Protein AF-A0A7V5F1Q7-F1 (afdb_monomer)

Solvent-accessible surface area (backbone atoms only — not comparable to full-atom values): 11107 Å² total; per-residue (Å²): 103,69,66,59,42,51,53,44,49,53,54,31,51,53,36,46,53,54,33,53,51,42,50,52,52,53,62,63,42,50,62,58,52,52,51,47,54,55,51,49,74,72,51,79,52,69,70,63,34,53,52,49,53,49,55,48,49,56,50,50,54,52,48,54,50,47,55,52,50,36,53,54,33,50,54,49,32,56,52,37,50,56,50,47,54,52,44,50,57,50,52,54,50,51,53,53,50,52,53,52,48,52,53,50,52,55,50,53,53,51,52,51,55,52,50,52,54,52,51,52,53,49,53,51,50,52,52,52,53,53,49,51,52,52,51,51,53,51,50,55,51,50,54,51,49,52,50,52,51,50,52,50,49,51,51,51,52,51,53,51,50,51,53,52,48,56,51,53,55,54,50,50,54,52,50,52,52,51,49,52,51,51,51,52,46,50,56,48,52,51,53,48,52,55,53,48,51,55,50,50,53,56,58,74,61,61,87,68,86,131

Mean predicted aligned error: 15.48 Å

Sequence (210 aa):
VETNLTETLDDRELTVSELEQVRAEIQGMDPAIIELENKISVEQDAAARTKLETELADLNARYNALVQEEQVKLARSQTLERYIEKGKTWVDSLQNQAATQMVLINKLQTDTKQRVVLYDALSKSLKTAQQQDVAHRINEIGVETDKEAQAAMAAIGTATNQKMADMMEAHEEHMVFARDVLEAKAKADERFARRFAAIVEKHDKNLYGE

Structure (mmCIF, N/CA/C/O backbone):
data_AF-A0A7V5F1Q7-F1
#
_entry.id   AF-A0A7V5F1Q7-F1
#
loop_
_atom_site.group_PDB
_atom_site.id
_atom_site.type_symbol
_atom_site.label_atom_id
_atom_site.label_alt_id
_atom_site.label_comp_id
_atom_site.label_asym_id
_atom_site.label_entity_id
_atom_site.label_seq_id
_atom_site.pdbx_PDB_ins_code
_atom_site.Cartn_x
_atom_site.Cartn_y
_atom_site.Cartn_z
_atom_site.occupancy
_atom_site.B_iso_or_equiv
_atom_site.auth_seq_id
_atom_site.auth_comp_id
_atom_site.auth_asym_id
_atom_site.auth_atom_id
_atom_site.pdbx_PDB_model_num
ATOM 1 N N . VAL A 1 1 ? -8.482 -3.911 -1.430 1.00 61.56 1 VAL A N 1
ATOM 2 C CA . VAL A 1 1 ? -7.824 -3.738 -0.112 1.00 61.56 1 VAL A CA 1
ATOM 3 C C . VAL A 1 1 ? -8.120 -2.376 0.482 1.00 61.56 1 VAL A C 1
ATOM 5 O O . VAL A 1 1 ? -8.477 -2.352 1.646 1.00 61.56 1 VAL A O 1
ATOM 8 N N . GLU A 1 2 ? -8.079 -1.283 -0.290 1.00 67.25 2 GLU A N 1
ATOM 9 C CA . GLU A 1 2 ? -8.681 -0.012 0.157 1.00 67.25 2 GLU A CA 1
ATOM 10 C C . GLU A 1 2 ? -10.153 -0.199 0.553 1.00 67.25 2 GLU A C 1
ATOM 12 O O . GLU A 1 2 ? -10.515 0.161 1.661 1.00 67.25 2 GLU A O 1
ATOM 17 N N . THR A 1 3 ? -10.951 -0.899 -0.265 1.00 71.62 3 THR A N 1
ATOM 18 C CA . THR A 1 3 ? -12.344 -1.265 0.067 1.00 71.62 3 THR A CA 1
ATOM 19 C C . THR A 1 3 ? -12.460 -1.993 1.411 1.00 71.62 3 THR A C 1
ATOM 21 O O . THR A 1 3 ? -13.238 -1.583 2.259 1.00 71.62 3 THR A O 1
ATOM 24 N N . ASN A 1 4 ? -11.618 -3.003 1.657 1.00 80.62 4 ASN A N 1
ATOM 25 C CA . ASN A 1 4 ? -11.617 -3.742 2.926 1.00 80.62 4 ASN A CA 1
ATOM 26 C C . ASN A 1 4 ? -11.193 -2.864 4.119 1.00 80.62 4 ASN A C 1
ATOM 28 O O . ASN A 1 4 ? -11.647 -3.090 5.237 1.00 80.62 4 ASN A O 1
ATOM 32 N N . LEU A 1 5 ? -10.294 -1.891 3.914 1.00 89.38 5 LEU A N 1
ATOM 33 C CA . LEU A 1 5 ? -9.874 -0.957 4.963 1.00 89.38 5 LEU A CA 1
ATOM 34 C C . LEU A 1 5 ? -10.997 0.027 5.300 1.00 89.38 5 LEU A C 1
ATOM 36 O O . LEU A 1 5 ? -11.219 0.285 6.478 1.00 89.38 5 LEU A O 1
ATOM 40 N N . THR A 1 6 ? -11.708 0.531 4.290 1.00 91.06 6 THR A N 1
ATOM 41 C CA . THR A 1 6 ? -12.905 1.360 4.472 1.00 91.06 6 THR A CA 1
ATOM 42 C C . THR A 1 6 ? -13.983 0.600 5.241 1.00 91.06 6 THR A C 1
ATOM 44 O O . THR A 1 6 ? -14.422 1.083 6.273 1.00 91.06 6 THR A O 1
ATOM 47 N N . GLU A 1 7 ? -14.306 -0.633 4.844 1.00 93.31 7 GLU A N 1
ATOM 48 C CA . GLU A 1 7 ? -15.263 -1.473 5.583 1.00 93.31 7 GLU A CA 1
ATOM 49 C C . GLU A 1 7 ? -14.831 -1.700 7.043 1.00 93.31 7 GLU A C 1
ATOM 51 O O . GLU A 1 7 ? -15.640 -1.601 7.958 1.00 93.31 7 GLU A O 1
ATOM 56 N N . THR A 1 8 ? -13.538 -1.946 7.294 1.00 92.69 8 THR A N 1
ATOM 57 C CA . THR A 1 8 ? -13.024 -2.128 8.667 1.00 92.69 8 THR A CA 1
ATOM 58 C C . THR A 1 8 ? -13.113 -0.835 9.494 1.00 92.69 8 THR A C 1
ATOM 60 O O . THR A 1 8 ? -13.297 -0.894 10.712 1.00 92.69 8 THR A O 1
ATOM 63 N N . LEU A 1 9 ? -12.949 0.331 8.859 1.00 93.94 9 LEU A N 1
ATOM 64 C CA . LEU A 1 9 ? -13.125 1.636 9.502 1.00 93.94 9 LEU A CA 1
ATOM 65 C C . LEU A 1 9 ? -14.587 1.851 9.899 1.00 93.94 9 LEU A C 1
ATOM 67 O O . LEU A 1 9 ? -14.832 2.182 11.059 1.00 93.94 9 LEU A O 1
ATOM 71 N N . ASP A 1 10 ? -15.519 1.582 8.986 1.00 96.25 10 ASP A N 1
ATOM 72 C CA . ASP A 1 10 ? -16.962 1.701 9.222 1.00 96.25 10 ASP A CA 1
ATOM 73 C C . ASP A 1 10 ? -17.415 0.747 10.345 1.00 96.25 10 ASP A C 1
ATOM 75 O O .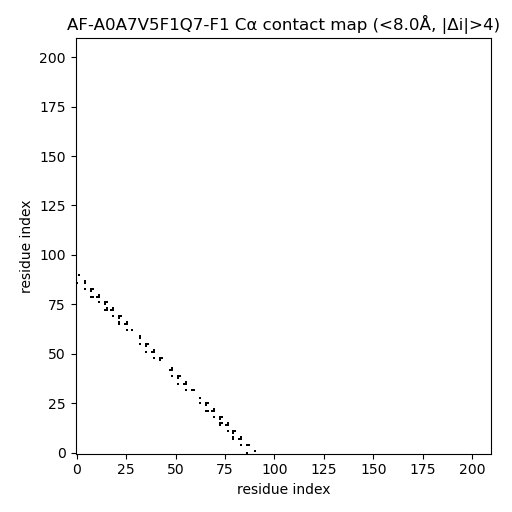 ASP A 1 10 ? -18.095 1.148 11.291 1.00 96.25 10 ASP A O 1
ATOM 79 N N . ASP A 1 11 ? -16.947 -0.507 10.317 1.00 95.38 11 ASP A N 1
ATOM 80 C CA . ASP A 1 11 ? -17.209 -1.501 11.365 1.00 95.38 11 ASP A CA 1
ATOM 81 C C . ASP A 1 11 ? -16.695 -1.046 12.738 1.00 95.38 11 ASP A C 1
ATOM 83 O O . ASP A 1 11 ? -17.322 -1.305 13.776 1.00 95.38 11 ASP A O 1
ATOM 87 N N . ARG A 1 12 ? -15.529 -0.386 12.773 1.00 96.75 12 ARG A N 1
ATOM 88 C CA . ARG A 1 12 ? -14.970 0.146 14.019 1.00 96.75 12 ARG A CA 1
ATOM 89 C C . ARG A 1 12 ? -15.776 1.336 14.508 1.00 96.75 12 ARG A C 1
ATOM 91 O O . ARG A 1 12 ? -16.011 1.415 15.709 1.00 96.75 12 ARG A O 1
ATOM 98 N N . GLU A 1 13 ? -16.177 2.239 13.622 1.00 96.75 13 GLU A N 1
ATOM 99 C CA . GLU A 1 13 ? -17.011 3.391 13.966 1.00 96.75 13 GLU A CA 1
ATOM 100 C C . GLU A 1 13 ? -18.327 2.940 14.608 1.00 96.75 13 GLU A C 1
ATOM 102 O O . GLU A 1 13 ? -18.645 3.373 15.717 1.00 96.75 13 GLU A O 1
ATOM 107 N N . LEU A 1 14 ? -19.012 1.972 13.991 1.00 97.44 14 LEU A N 1
ATOM 108 C CA . LEU A 1 14 ? -20.216 1.359 14.552 1.00 97.44 14 LEU A CA 1
ATOM 109 C C . LEU A 1 14 ? -19.943 0.727 15.927 1.00 97.44 14 LEU A C 1
ATOM 111 O O . LEU A 1 14 ? -20.644 1.012 16.895 1.00 97.44 14 LEU A O 1
ATOM 115 N N . THR A 1 15 ? -18.886 -0.086 16.042 1.00 96.94 15 THR A N 1
ATOM 116 C CA . THR A 1 15 ? -18.532 -0.760 17.306 1.00 96.94 15 THR A CA 1
ATOM 117 C C . THR A 1 15 ? -18.216 0.242 18.424 1.00 96.94 15 THR A C 1
ATOM 119 O O . THR A 1 15 ? -18.559 0.004 19.581 1.00 96.94 15 THR A O 1
ATOM 122 N N . VAL A 1 16 ? -17.548 1.354 18.105 1.00 97.38 16 VAL A N 1
ATOM 123 C CA . VAL A 1 16 ? -17.227 2.416 19.070 1.00 97.38 16 VAL A CA 1
ATOM 124 C C . VAL A 1 16 ? -18.488 3.158 19.498 1.00 97.38 16 VAL A C 1
ATOM 126 O O . VAL A 1 16 ? -18.673 3.356 20.694 1.00 97.38 16 VAL A O 1
ATOM 129 N N . SER A 1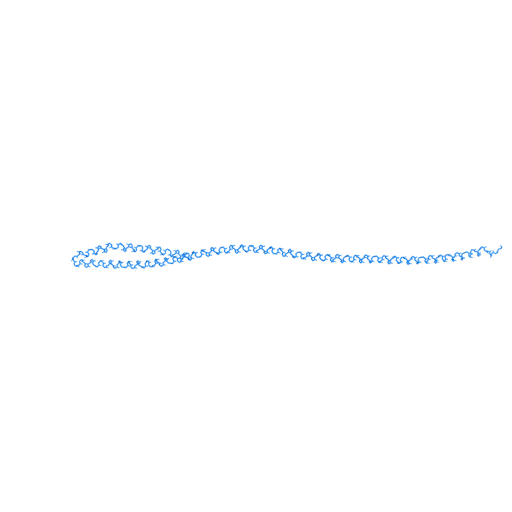 17 ? -19.376 3.498 18.563 1.00 97.75 17 SER A N 1
ATOM 130 C CA . SER A 1 17 ? -20.655 4.138 18.885 1.00 97.75 17 SER A CA 1
ATOM 131 C C . SER A 1 17 ? -21.502 3.266 19.817 1.00 97.75 17 SER A C 1
ATOM 133 O O . SER A 1 17 ? -21.994 3.729 20.845 1.00 97.75 17 SER A O 1
ATOM 135 N N . GLU A 1 18 ? -21.597 1.971 19.520 1.00 96.62 18 GLU A N 1
ATOM 136 C CA . GLU A 1 18 ? -22.294 1.020 20.379 1.00 96.62 18 GLU A CA 1
ATOM 137 C C . GLU A 1 18 ? -21.631 0.860 21.761 1.00 96.62 18 GLU A C 1
ATOM 139 O O . GLU A 1 18 ? -22.321 0.707 22.768 1.00 96.62 18 GLU A O 1
ATOM 144 N N . LEU A 1 19 ? -20.296 0.877 21.830 1.00 97.62 19 LEU A N 1
ATOM 145 C CA . LEU A 1 19 ? -19.549 0.828 23.090 1.00 97.62 19 LEU A CA 1
ATOM 146 C C . LEU A 1 19 ? -19.825 2.067 23.954 1.00 97.62 19 LEU A C 1
ATOM 148 O O . LEU A 1 19 ? -19.989 1.945 25.167 1.00 97.62 19 LEU A O 1
ATOM 152 N N . GLU A 1 20 ? -19.874 3.251 23.345 1.00 97.50 20 GLU A N 1
ATOM 153 C CA . GLU A 1 20 ? -20.210 4.499 24.034 1.00 97.50 20 GLU A CA 1
ATOM 154 C C . GLU A 1 20 ? -21.635 4.471 24.587 1.00 97.50 20 GLU A C 1
ATOM 156 O O . GLU A 1 20 ? -21.851 4.884 25.727 1.00 97.50 20 GLU A O 1
ATOM 161 N N . GLN A 1 21 ? -22.587 3.911 23.836 1.00 97.50 21 GLN A N 1
ATOM 162 C CA . GLN A 1 21 ? -23.952 3.718 24.317 1.00 97.50 21 GLN A CA 1
ATOM 163 C C . GLN A 1 21 ? -24.000 2.787 25.538 1.00 97.50 21 GLN A C 1
ATOM 165 O O . GLN A 1 21 ? -24.584 3.154 26.555 1.00 97.50 21 GLN A O 1
ATOM 170 N N . VAL A 1 22 ? -23.341 1.623 25.481 1.00 97.50 22 VAL A N 1
ATOM 171 C CA . VAL A 1 22 ? -23.295 0.684 26.618 1.00 97.50 22 VAL A CA 1
ATOM 172 C C . VAL A 1 22 ? -22.664 1.341 27.849 1.00 97.50 22 VAL A C 1
ATOM 174 O O . VAL A 1 22 ? -23.182 1.205 28.955 1.00 97.50 22 VAL A O 1
ATOM 177 N N . ARG A 1 23 ? -21.587 2.116 27.677 1.00 97.25 23 ARG A N 1
ATOM 178 C CA . ARG A 1 23 ? -20.962 2.869 28.777 1.00 97.25 23 ARG A CA 1
ATOM 179 C C . ARG A 1 23 ? -21.900 3.896 29.395 1.00 97.25 23 ARG A C 1
ATOM 181 O O . ARG A 1 23 ? -21.917 4.033 30.616 1.00 97.25 23 ARG A O 1
ATOM 188 N N . ALA A 1 24 ? -22.665 4.604 28.569 1.00 97.62 24 ALA A N 1
ATOM 189 C CA . ALA A 1 24 ? -23.655 5.559 29.048 1.00 97.62 24 ALA A CA 1
ATOM 190 C C . ALA A 1 24 ? -24.782 4.860 29.826 1.00 97.62 24 ALA A C 1
ATOM 192 O O . ALA A 1 24 ? -25.210 5.369 30.858 1.00 97.62 24 ALA A O 1
ATOM 193 N N . GLU A 1 25 ? -25.227 3.682 29.379 1.00 96.25 25 GLU A N 1
ATOM 194 C CA . GLU A 1 25 ? -26.223 2.878 30.096 1.00 96.25 25 GLU A CA 1
ATOM 195 C C . GLU A 1 25 ? -25.695 2.383 31.451 1.00 96.25 25 GLU A C 1
ATOM 197 O O . GLU A 1 25 ? -26.384 2.550 32.455 1.00 96.25 25 GLU A O 1
ATOM 202 N N . ILE A 1 26 ? -24.461 1.865 31.509 1.00 96.06 26 ILE A N 1
ATOM 203 C CA . ILE A 1 26 ? -23.794 1.455 32.760 1.00 96.06 26 ILE A CA 1
ATOM 204 C C . ILE A 1 26 ? -23.730 2.633 33.741 1.00 96.06 26 ILE A C 1
ATOM 206 O O . ILE A 1 26 ? -24.225 2.529 34.861 1.00 96.06 26 ILE A O 1
ATOM 210 N N . GLN A 1 27 ? -23.204 3.780 33.298 1.00 96.06 27 GLN A N 1
ATOM 211 C CA . GLN A 1 27 ? -23.113 4.987 34.130 1.00 96.06 27 GLN A CA 1
ATOM 212 C C . GLN A 1 27 ? -24.490 5.508 34.564 1.00 96.06 27 GLN A C 1
ATOM 214 O O . GLN A 1 27 ? -24.636 6.060 35.653 1.00 96.06 27 GLN A O 1
ATOM 219 N N . GLY A 1 28 ? -25.513 5.343 33.723 1.00 95.50 28 GLY A N 1
ATOM 220 C CA . GLY A 1 28 ? -26.889 5.722 34.036 1.00 95.50 28 GLY A CA 1
ATOM 221 C C . GLY A 1 28 ? -27.558 4.821 35.078 1.00 95.50 28 GLY A C 1
ATOM 222 O O . GLY A 1 28 ? -28.519 5.252 35.716 1.00 95.50 28 GLY A O 1
ATOM 223 N N . MET A 1 29 ? -27.063 3.596 35.275 1.00 94.81 29 MET A N 1
ATOM 224 C CA . MET A 1 29 ? -27.575 2.664 36.283 1.00 94.81 29 MET A CA 1
ATOM 225 C C . MET A 1 29 ? -26.996 2.913 37.678 1.00 94.81 29 MET A C 1
ATOM 227 O O . MET A 1 29 ? -27.703 2.665 38.657 1.00 94.81 29 MET A O 1
ATOM 231 N N . ASP A 1 30 ? -25.773 3.446 37.785 1.00 93.56 30 ASP A N 1
ATOM 232 C CA . ASP A 1 30 ? -25.099 3.685 39.072 1.00 93.56 30 ASP A CA 1
ATOM 233 C C . ASP A 1 30 ? -25.972 4.465 40.080 1.00 93.56 30 ASP A C 1
ATOM 235 O O . ASP A 1 30 ? -26.106 4.011 41.220 1.00 93.56 30 ASP A O 1
ATOM 239 N N . PRO A 1 31 ? -26.651 5.578 39.715 1.00 96.62 31 PRO A N 1
ATOM 240 C CA . PRO A 1 31 ? -27.505 6.302 40.657 1.00 96.62 31 PRO A CA 1
ATOM 241 C C . PRO A 1 31 ? -28.687 5.471 41.169 1.00 96.62 31 PRO A C 1
ATOM 243 O O . PRO A 1 31 ? -29.038 5.575 42.341 1.00 96.62 31 PRO A O 1
ATOM 246 N N . ALA A 1 32 ? -29.290 4.640 40.312 1.00 94.44 32 ALA A N 1
ATOM 247 C CA . ALA A 1 32 ? -30.432 3.804 40.679 1.00 94.44 32 ALA A CA 1
ATOM 248 C C . ALA A 1 32 ? -30.020 2.650 41.607 1.00 94.44 32 ALA A C 1
ATOM 250 O O . ALA A 1 32 ? -30.745 2.338 42.553 1.00 94.44 32 ALA A O 1
ATOM 251 N N . ILE A 1 33 ? -28.842 2.057 41.372 1.00 94.75 33 ILE A N 1
ATOM 252 C CA . ILE A 1 33 ? -28.243 1.048 42.259 1.00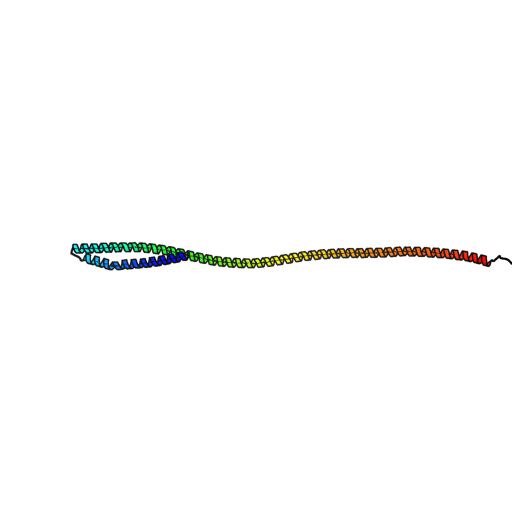 94.75 33 ILE A CA 1
ATOM 253 C C . ILE A 1 33 ? -27.981 1.670 43.635 1.00 94.75 33 ILE A C 1
ATOM 255 O O . ILE A 1 33 ? -28.476 1.161 44.639 1.00 94.75 33 ILE A O 1
ATOM 259 N N . ILE A 1 34 ? -27.301 2.821 43.675 1.00 95.44 34 ILE A N 1
ATOM 260 C CA . ILE A 1 34 ? -26.990 3.538 44.920 1.00 95.44 34 ILE A CA 1
ATOM 261 C C . ILE A 1 34 ? -28.273 3.938 45.668 1.00 95.44 34 ILE A C 1
ATOM 263 O O . ILE A 1 34 ? -28.338 3.856 46.896 1.00 95.44 34 ILE A O 1
ATOM 267 N N . GLU A 1 35 ? -29.316 4.383 44.963 1.00 95.88 35 GLU A N 1
ATOM 268 C CA . GLU A 1 35 ? -30.601 4.727 45.580 1.00 95.88 35 GLU A CA 1
ATOM 269 C C . GLU A 1 35 ? -31.265 3.504 46.236 1.00 95.88 35 GLU A C 1
ATOM 271 O O . GLU A 1 35 ? -31.742 3.602 47.371 1.00 95.88 35 GLU A O 1
ATOM 276 N N . LEU A 1 36 ? -31.275 2.353 45.557 1.00 95.69 36 LEU A N 1
ATOM 277 C CA . LEU A 1 36 ? -31.804 1.097 46.097 1.00 95.69 36 LEU A CA 1
ATOM 278 C C . LEU A 1 36 ? -31.000 0.610 47.307 1.00 95.69 36 LEU A C 1
ATOM 280 O O . LEU A 1 36 ? -31.597 0.268 48.327 1.00 95.69 36 LEU A O 1
ATOM 284 N N . GLU A 1 37 ? -29.668 0.641 47.242 1.00 95.25 37 GLU A N 1
ATOM 285 C CA . GLU A 1 37 ? -28.789 0.278 48.362 1.00 95.25 37 GLU A CA 1
ATOM 286 C C . GLU A 1 37 ? -29.045 1.155 49.596 1.00 95.25 37 GLU A C 1
ATOM 288 O O . GLU A 1 37 ? -29.180 0.647 50.713 1.00 95.25 37 GLU A O 1
ATOM 293 N N . ASN A 1 38 ? -29.194 2.469 49.397 1.00 96.69 38 ASN A N 1
ATOM 294 C CA . ASN A 1 38 ? -29.521 3.399 50.476 1.00 96.69 38 ASN A CA 1
ATOM 295 C C . ASN A 1 38 ? -30.901 3.113 51.086 1.00 96.69 38 ASN A C 1
ATOM 297 O O . ASN A 1 38 ? -31.027 3.111 52.311 1.00 96.69 38 ASN A O 1
ATOM 301 N N . LYS A 1 39 ? -31.926 2.834 50.263 1.00 95.81 39 LYS A N 1
ATOM 302 C CA . LYS A 1 39 ? -33.270 2.454 50.743 1.00 95.81 39 LYS A CA 1
ATOM 303 C C . LYS A 1 39 ? -33.230 1.162 51.559 1.00 95.81 39 LYS A C 1
ATOM 305 O O . LYS A 1 39 ? -33.788 1.126 52.651 1.00 95.81 39 LYS A O 1
ATOM 310 N N . ILE A 1 40 ? -32.523 0.136 51.079 1.00 95.19 40 ILE A N 1
ATOM 311 C CA . ILE A 1 40 ? -32.339 -1.138 51.796 1.00 95.19 40 ILE A CA 1
ATOM 312 C C . ILE A 1 40 ? -31.646 -0.910 53.143 1.00 95.19 40 ILE A C 1
ATOM 314 O O . ILE A 1 40 ? -32.031 -1.517 54.142 1.00 95.19 40 ILE A O 1
ATOM 318 N N . SER A 1 41 ? -30.647 -0.022 53.195 1.00 96.19 41 SER A N 1
ATOM 319 C CA . SER A 1 41 ? -29.892 0.255 54.421 1.00 96.19 41 SER A CA 1
ATOM 320 C C . SER A 1 41 ? -30.735 0.879 55.538 1.00 96.19 41 SER A C 1
ATOM 322 O O . SER A 1 41 ? -30.367 0.735 56.706 1.00 96.19 41 SER A O 1
ATOM 324 N N . VAL A 1 42 ? -31.814 1.596 55.209 1.00 96.44 42 VAL A N 1
ATOM 325 C CA . VAL A 1 42 ? -32.676 2.280 56.191 1.00 96.44 42 VAL A CA 1
ATOM 326 C C . VAL A 1 42 ? -34.018 1.576 56.425 1.00 96.44 42 VAL A C 1
ATOM 328 O O . VAL A 1 42 ? -34.756 1.977 57.324 1.00 96.44 42 VAL A O 1
ATOM 331 N N . GLU A 1 43 ? -34.332 0.530 55.656 1.00 96.25 43 GLU A N 1
ATOM 332 C CA . GLU A 1 43 ? -35.588 -0.220 55.756 1.00 96.25 43 GLU A CA 1
ATOM 333 C C . GLU A 1 43 ? -35.592 -1.173 56.965 1.00 96.25 43 GLU A C 1
ATOM 335 O O . GLU A 1 43 ? -34.658 -1.954 57.175 1.00 96.25 43 GLU A O 1
ATOM 340 N N . GLN A 1 44 ? -36.663 -1.118 57.763 1.00 93.75 44 GLN A N 1
ATOM 341 C CA . GLN A 1 44 ? -36.821 -1.914 58.986 1.00 93.75 44 GLN A CA 1
ATOM 342 C C . GLN A 1 44 ? -37.857 -3.032 58.843 1.00 93.75 44 GLN A C 1
ATOM 344 O O . GLN A 1 44 ? -37.794 -4.011 59.591 1.00 93.75 44 GLN A O 1
ATOM 349 N N . ASP A 1 45 ? -38.793 -2.921 57.896 1.00 96.94 45 ASP A N 1
ATOM 350 C CA . ASP A 1 45 ? -39.746 -3.992 57.622 1.00 96.94 45 ASP A CA 1
ATOM 351 C C . ASP A 1 45 ? -39.084 -5.112 56.806 1.00 96.94 45 ASP A C 1
ATOM 353 O O . ASP A 1 45 ? -38.556 -4.899 55.713 1.00 96.94 45 ASP A O 1
ATOM 357 N N . ALA A 1 46 ? -39.130 -6.338 57.334 1.00 94.56 46 ALA A N 1
ATOM 358 C CA . ALA A 1 46 ? -38.465 -7.482 56.716 1.00 94.56 46 ALA A CA 1
ATOM 359 C C . ALA A 1 46 ? -39.032 -7.814 55.325 1.00 94.56 46 ALA A C 1
ATOM 361 O O . ALA A 1 46 ? -38.273 -8.165 54.424 1.00 94.56 46 ALA A O 1
ATOM 362 N N . ALA A 1 47 ? -40.348 -7.687 55.126 1.00 95.44 47 ALA A N 1
ATOM 363 C CA . ALA A 1 47 ? -40.979 -8.017 53.853 1.00 95.44 47 ALA A CA 1
ATOM 364 C C . ALA A 1 47 ? -40.708 -6.943 52.786 1.00 95.44 47 ALA A C 1
ATOM 366 O O . ALA A 1 47 ? -40.476 -7.280 51.623 1.00 95.44 47 ALA A O 1
ATOM 367 N N . ALA A 1 48 ? -40.715 -5.663 53.165 1.00 95.44 48 ALA A N 1
ATOM 368 C CA . ALA A 1 48 ? -40.345 -4.547 52.298 1.00 95.44 48 ALA A CA 1
ATOM 369 C C . ALA 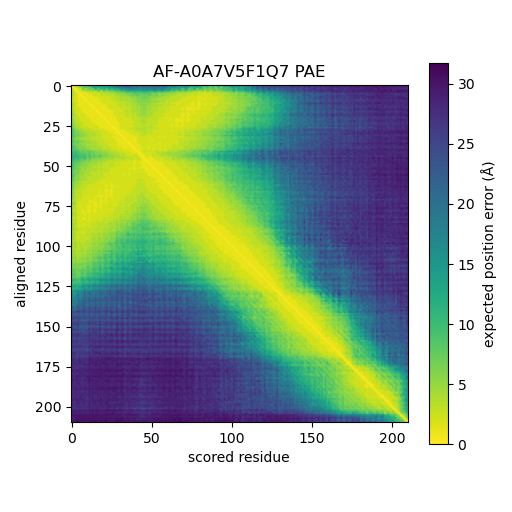A 1 48 ? -38.869 -4.627 51.895 1.00 95.44 48 ALA A C 1
ATOM 371 O O . ALA A 1 48 ? -38.549 -4.510 50.711 1.00 95.44 48 ALA A O 1
ATOM 372 N N . ARG A 1 49 ? -37.983 -4.942 52.847 1.00 95.88 49 ARG A N 1
ATOM 373 C CA . ARG A 1 49 ? -36.558 -5.134 52.579 1.00 95.88 49 ARG A CA 1
ATOM 374 C C . ARG A 1 49 ? -36.300 -6.250 51.569 1.00 95.88 49 ARG A C 1
ATOM 376 O O . ARG A 1 49 ? -35.557 -6.032 50.620 1.00 95.88 49 ARG A O 1
ATOM 383 N N . THR A 1 50 ? -36.942 -7.413 51.710 1.00 96.31 50 THR A N 1
ATOM 384 C CA . THR A 1 50 ? -36.779 -8.518 50.746 1.00 96.31 50 THR A CA 1
ATOM 385 C C . THR A 1 50 ? -37.203 -8.124 49.325 1.00 96.31 50 THR A C 1
ATOM 387 O O . THR A 1 50 ? -36.573 -8.555 48.359 1.00 96.31 50 THR A O 1
ATOM 390 N N . LYS A 1 51 ? -38.236 -7.282 49.167 1.00 96.06 51 LYS A N 1
ATOM 391 C CA . LYS A 1 51 ? -38.635 -6.771 47.843 1.00 96.06 51 LYS A CA 1
ATOM 392 C C . LYS A 1 51 ? -37.560 -5.872 47.238 1.00 96.06 51 LYS A C 1
ATOM 394 O O . LYS A 1 51 ? -37.178 -6.093 46.095 1.00 96.06 51 LYS A O 1
ATOM 399 N N . LEU A 1 52 ? -37.030 -4.927 48.015 1.00 97.00 52 LEU A N 1
ATOM 400 C CA . LEU A 1 52 ? -35.953 -4.044 47.562 1.00 97.00 52 LEU A CA 1
ATOM 401 C C . LEU A 1 52 ? -34.671 -4.823 47.229 1.00 97.00 52 LEU A C 1
ATOM 403 O O . LEU A 1 52 ? -34.026 -4.538 46.228 1.00 97.00 52 LEU A O 1
ATOM 407 N N . GLU A 1 53 ? -34.320 -5.841 48.022 1.00 95.31 53 GLU A N 1
ATOM 408 C CA . GLU A 1 53 ? -33.183 -6.728 47.732 1.00 95.31 53 GLU A CA 1
ATOM 409 C C . GLU A 1 53 ? -33.394 -7.532 46.436 1.00 95.31 53 GLU A C 1
ATOM 411 O O . GLU A 1 53 ? -32.436 -7.767 45.701 1.00 95.31 53 GLU A O 1
ATOM 416 N N . THR A 1 54 ? -34.640 -7.902 46.114 1.00 96.88 54 THR A N 1
ATOM 417 C CA . THR A 1 54 ? -34.983 -8.547 44.832 1.00 96.88 54 THR A CA 1
ATOM 418 C C . THR A 1 54 ? -34.808 -7.572 43.665 1.00 96.88 54 THR A C 1
ATOM 420 O O . THR A 1 54 ? -34.158 -7.911 42.681 1.00 96.88 54 THR A O 1
ATOM 423 N N . GLU A 1 55 ? -35.311 -6.339 43.794 1.00 95.81 55 GLU A N 1
ATOM 424 C CA . GLU A 1 55 ? -35.137 -5.287 42.780 1.00 95.81 55 GLU A CA 1
ATOM 425 C C . GLU A 1 55 ? -33.654 -4.950 42.551 1.00 95.81 55 GLU A C 1
ATOM 427 O O . GLU A 1 55 ? -33.214 -4.816 41.408 1.00 95.81 55 GLU A O 1
ATOM 432 N N . LEU A 1 56 ? -32.860 -4.874 43.625 1.00 96.38 56 LEU A N 1
ATOM 433 C CA . LEU A 1 56 ? -31.415 -4.667 43.543 1.00 96.38 56 LEU A CA 1
ATOM 434 C C . LEU A 1 56 ? -30.713 -5.845 42.853 1.00 96.38 56 LEU A C 1
ATOM 436 O O . LEU A 1 56 ? -29.803 -5.630 42.054 1.00 96.38 56 LEU A O 1
ATOM 440 N N . ALA A 1 57 ? -31.122 -7.086 43.131 1.00 96.75 57 ALA A N 1
ATOM 441 C CA . ALA A 1 57 ? -30.565 -8.265 42.472 1.00 96.75 57 ALA A CA 1
ATOM 442 C C . ALA A 1 57 ? -30.843 -8.262 40.959 1.00 96.75 57 ALA A C 1
ATOM 444 O O . ALA A 1 57 ? -29.923 -8.512 40.176 1.00 96.75 57 ALA A O 1
ATOM 445 N N . ASP A 1 58 ? -32.064 -7.917 40.542 1.00 96.12 58 ASP A N 1
ATOM 446 C CA . ASP A 1 58 ? -32.433 -7.797 39.127 1.00 96.12 58 ASP A CA 1
ATOM 447 C C . ASP A 1 58 ? -31.641 -6.678 38.430 1.00 96.12 58 ASP A C 1
ATOM 449 O O . ASP A 1 58 ? -31.126 -6.857 37.319 1.00 96.12 58 ASP A O 1
ATOM 453 N N . LEU A 1 59 ? -31.484 -5.531 39.099 1.00 96.00 59 LEU A N 1
ATOM 454 C CA . LEU A 1 59 ? -30.717 -4.406 38.572 1.00 96.00 59 LEU A CA 1
ATOM 455 C C . LEU A 1 59 ? -29.226 -4.749 38.439 1.00 96.00 59 LEU A C 1
ATOM 457 O O . LEU A 1 59 ? -28.626 -4.478 37.399 1.00 96.00 59 LEU A O 1
ATOM 461 N N . ASN A 1 60 ? -28.651 -5.424 39.437 1.00 95.88 60 ASN A N 1
ATOM 462 C CA . ASN A 1 60 ? -27.273 -5.914 39.401 1.00 95.88 60 ASN A CA 1
ATOM 463 C C . ASN A 1 60 ? -27.060 -6.976 38.316 1.00 95.88 60 ASN A C 1
ATOM 465 O O . ASN A 1 60 ? -26.015 -6.989 37.665 1.00 95.88 60 ASN A O 1
ATOM 469 N N . ALA A 1 61 ? -28.037 -7.856 38.077 1.00 96.94 61 ALA A N 1
ATOM 470 C CA . ALA A 1 61 ? -27.966 -8.825 36.986 1.00 96.94 61 ALA A CA 1
ATOM 471 C C . ALA A 1 61 ? -27.877 -8.121 35.623 1.00 96.94 61 ALA A C 1
ATOM 473 O O . ALA A 1 61 ? -27.035 -8.476 34.794 1.00 96.94 61 ALA A O 1
ATOM 474 N N . ARG A 1 62 ? -28.689 -7.077 35.414 1.00 95.75 62 ARG A N 1
ATOM 475 C CA . ARG A 1 62 ? -28.647 -6.263 34.194 1.00 95.75 62 ARG A CA 1
ATOM 476 C C . ARG A 1 62 ? -27.351 -5.456 34.073 1.00 95.75 62 ARG A C 1
ATOM 478 O O . ARG A 1 62 ? -26.771 -5.424 32.992 1.00 95.75 62 ARG A O 1
ATOM 485 N N . TYR A 1 63 ? -26.874 -4.864 35.166 1.00 97.25 63 TYR A N 1
ATOM 486 C CA . TYR A 1 63 ? -25.606 -4.132 35.202 1.00 97.25 63 TYR A CA 1
ATOM 487 C C . TYR A 1 63 ? -24.434 -5.037 34.800 1.00 97.25 63 TYR A C 1
ATOM 489 O O . TYR A 1 63 ? -23.669 -4.709 33.896 1.00 97.25 63 TYR A O 1
ATOM 497 N N . ASN A 1 64 ? -24.343 -6.231 35.393 1.00 96.81 64 ASN A N 1
ATOM 498 C CA . ASN A 1 64 ? -23.297 -7.201 35.071 1.00 96.81 64 ASN A CA 1
ATOM 499 C C . ASN A 1 64 ? -23.344 -7.654 33.602 1.00 96.81 64 ASN A C 1
ATOM 501 O O . ASN A 1 64 ? -22.293 -7.840 32.987 1.00 96.81 64 ASN A O 1
ATOM 505 N N . ALA A 1 65 ? -24.542 -7.802 33.025 1.00 97.12 65 ALA A N 1
ATOM 506 C CA . ALA A 1 65 ? -24.700 -8.126 31.609 1.00 97.12 65 ALA A CA 1
ATOM 507 C C . ALA A 1 65 ? -24.173 -7.004 30.696 1.00 97.12 65 ALA A C 1
ATOM 509 O O . ALA A 1 65 ? -23.439 -7.289 29.749 1.00 97.12 65 ALA A O 1
ATOM 510 N N . LEU A 1 66 ? -24.477 -5.740 31.008 1.00 97.25 66 LEU A N 1
ATOM 511 C CA . LEU A 1 66 ? -23.959 -4.589 30.260 1.00 97.25 66 LEU A CA 1
ATOM 512 C C . LEU A 1 66 ? -22.440 -4.457 30.390 1.00 97.25 66 LEU A C 1
ATOM 514 O O . LEU A 1 66 ? -21.764 -4.223 29.394 1.00 97.25 66 LEU A O 1
ATOM 518 N N . VAL A 1 67 ? -21.881 -4.668 31.584 1.00 97.38 67 VAL A N 1
ATOM 519 C CA . VAL A 1 67 ? -20.422 -4.678 31.786 1.00 97.38 67 VAL A CA 1
ATOM 520 C C . VAL A 1 67 ? -19.765 -5.770 30.939 1.00 97.38 67 VAL A C 1
ATOM 522 O O . VAL A 1 67 ? -18.729 -5.537 30.318 1.00 97.38 67 VAL A O 1
ATOM 525 N N . GLN A 1 68 ? -20.366 -6.959 30.853 1.00 97.69 68 GLN A N 1
ATOM 526 C CA . GLN A 1 68 ? -19.862 -8.016 29.977 1.00 97.69 68 GLN A CA 1
ATOM 527 C C . GLN A 1 68 ? -19.932 -7.611 28.497 1.00 97.69 68 GLN A C 1
ATOM 529 O O . GLN A 1 68 ? -18.976 -7.842 27.752 1.00 97.69 68 GLN A O 1
ATOM 534 N N . GLU A 1 69 ? -21.031 -6.991 28.069 1.00 97.19 69 GLU A N 1
ATOM 535 C CA . GLU A 1 69 ? -21.185 -6.478 26.707 1.00 97.19 69 GLU A CA 1
ATOM 536 C C . GLU A 1 69 ? -20.148 -5.390 26.383 1.00 97.19 69 GLU A C 1
ATOM 538 O O . GLU A 1 69 ? -19.526 -5.435 25.318 1.00 97.19 69 GLU A O 1
ATOM 543 N N . GLU A 1 70 ? -19.880 -4.473 27.318 1.00 97.88 70 GLU A N 1
ATOM 544 C CA . GLU A 1 70 ? -18.835 -3.453 27.194 1.00 97.88 70 GLU A CA 1
ATOM 545 C C . GLU A 1 70 ? -17.474 -4.099 26.906 1.00 97.88 70 GLU A C 1
ATOM 547 O O . GLU A 1 70 ? -16.780 -3.699 25.968 1.00 97.88 70 GLU A O 1
ATOM 552 N N . GLN A 1 71 ? -17.101 -5.136 27.665 1.00 97.06 71 GLN A N 1
ATOM 553 C CA . GLN A 1 71 ? -15.828 -5.838 27.471 1.00 97.06 71 GLN A CA 1
ATOM 554 C C . GLN A 1 71 ? -15.736 -6.493 26.088 1.00 97.06 71 GLN A C 1
ATOM 556 O O . GLN A 1 71 ? -14.687 -6.432 25.439 1.00 97.06 71 GLN A O 1
ATOM 561 N N . VAL A 1 72 ? -16.833 -7.079 25.596 1.00 97.31 72 VAL A N 1
ATOM 562 C CA . VAL A 1 72 ? -16.887 -7.671 24.251 1.00 97.31 72 VAL A CA 1
ATOM 563 C C . VAL A 1 72 ? -16.706 -6.597 23.173 1.00 97.31 72 VAL A C 1
ATOM 565 O O . VAL A 1 72 ? -15.884 -6.773 22.266 1.00 97.31 72 VAL A O 1
ATOM 568 N N . LYS A 1 73 ? -17.418 -5.468 23.273 1.00 96.50 73 LYS A N 1
ATOM 569 C CA . LYS A 1 73 ? -17.314 -4.370 22.296 1.00 96.50 73 LYS A CA 1
ATOM 570 C C . LYS A 1 73 ? -15.944 -3.696 22.334 1.00 96.50 73 LYS A C 1
ATOM 572 O O . LYS A 1 73 ? -15.375 -3.413 21.279 1.00 96.50 73 LYS A O 1
ATOM 577 N N . LEU A 1 74 ? -15.362 -3.520 23.520 1.00 97.12 74 LEU A N 1
ATOM 578 C CA . LEU A 1 74 ? -14.008 -2.994 23.687 1.00 97.12 74 LEU A CA 1
ATOM 579 C C . LEU A 1 74 ? -12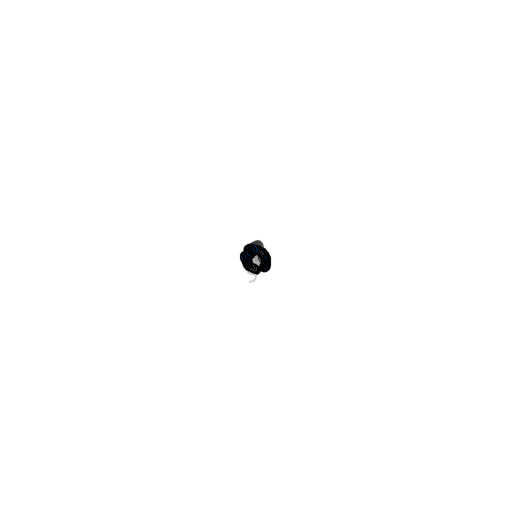.967 -3.898 23.012 1.00 97.12 74 LEU A C 1
ATOM 581 O O . LEU A 1 74 ? -12.151 -3.413 22.226 1.00 97.12 74 LEU A O 1
ATOM 585 N N . ALA A 1 75 ? -13.022 -5.210 23.256 1.00 96.06 75 ALA A N 1
ATOM 586 C CA . ALA A 1 75 ? -12.109 -6.171 22.637 1.00 96.06 75 ALA A CA 1
ATOM 587 C C . ALA A 1 75 ? -12.250 -6.201 21.103 1.00 96.06 75 ALA A C 1
ATOM 589 O O . ALA A 1 75 ? -11.248 -6.258 20.376 1.00 96.06 75 ALA A O 1
ATOM 590 N N . ARG A 1 76 ? -13.488 -6.113 20.593 1.00 94.88 76 ARG A N 1
ATOM 591 C CA . ARG A 1 76 ? -13.763 -6.007 19.152 1.00 94.88 76 ARG A CA 1
ATOM 592 C C . ARG A 1 76 ? -13.172 -4.724 18.565 1.00 94.88 76 ARG A C 1
ATOM 594 O O . ARG A 1 76 ? -12.455 -4.802 17.569 1.00 94.88 76 ARG A O 1
ATOM 601 N N . SER A 1 77 ? -13.396 -3.575 19.202 1.00 96.75 77 SER A N 1
ATOM 602 C CA . SER A 1 77 ? -12.863 -2.277 18.764 1.00 96.75 77 SER A CA 1
ATOM 603 C C . SER A 1 77 ? -11.330 -2.273 18.691 1.00 96.75 77 SER A C 1
ATOM 605 O O . SER A 1 77 ? -10.758 -1.906 17.664 1.00 96.75 77 SER A O 1
ATOM 607 N N . GLN A 1 78 ? -10.653 -2.792 19.721 1.00 93.81 78 GLN A N 1
ATOM 608 C CA . GLN A 1 78 ? -9.190 -2.926 19.739 1.00 93.81 78 GLN A CA 1
ATOM 609 C C . GLN A 1 78 ? -8.670 -3.842 18.625 1.00 93.81 78 GLN A C 1
ATOM 611 O O . GLN A 1 78 ? -7.624 -3.588 18.023 1.00 93.81 78 GLN A O 1
ATOM 616 N N . THR A 1 79 ? -9.394 -4.922 18.332 1.00 93.56 79 THR A N 1
ATOM 617 C CA . THR A 1 79 ? -9.039 -5.831 17.238 1.00 93.56 79 THR A CA 1
ATOM 618 C C . THR A 1 79 ? -9.149 -5.128 15.886 1.00 93.56 79 THR A C 1
ATOM 620 O O . THR A 1 79 ? -8.208 -5.197 15.093 1.00 93.56 79 THR A O 1
ATOM 623 N N . LEU A 1 80 ? -10.247 -4.407 15.644 1.00 94.00 80 LEU A N 1
ATOM 624 C CA . LEU A 1 80 ? -10.455 -3.634 14.417 1.00 94.00 80 LEU A CA 1
ATOM 625 C C . LEU A 1 80 ? -9.395 -2.538 14.251 1.00 94.00 80 LEU A C 1
ATOM 627 O O . LEU A 1 80 ? -8.838 -2.382 13.168 1.00 94.00 80 LEU A O 1
ATOM 631 N N . GLU A 1 81 ? -9.030 -1.848 15.330 1.00 93.75 81 GLU A N 1
ATOM 632 C CA . GLU A 1 81 ? -7.968 -0.837 15.324 1.00 93.75 81 GLU A CA 1
ATOM 633 C C . GLU A 1 81 ? -6.620 -1.405 14.863 1.00 93.75 81 GLU A C 1
ATOM 635 O O . GLU A 1 81 ? -5.953 -0.827 14.004 1.00 93.75 81 GLU A O 1
ATOM 640 N N . ARG A 1 82 ? -6.248 -2.597 15.345 1.00 92.38 82 ARG A N 1
ATOM 641 C CA . ARG A 1 82 ? -5.030 -3.284 14.886 1.00 92.38 82 ARG A CA 1
ATOM 642 C C . ARG A 1 82 ? -5.085 -3.647 13.403 1.00 92.38 82 ARG A C 1
ATOM 644 O O . ARG A 1 82 ? -4.044 -3.636 12.745 1.00 92.38 82 ARG A O 1
ATOM 651 N N . TYR A 1 83 ? -6.253 -4.014 12.875 1.00 88.00 83 TYR A N 1
ATOM 652 C CA . TYR A 1 83 ? -6.415 -4.293 11.445 1.00 88.00 83 TYR A CA 1
ATOM 653 C C . TYR A 1 83 ? -6.334 -3.021 10.600 1.00 88.00 83 TYR A C 1
ATOM 655 O O . TYR A 1 83 ? -5.671 -3.044 9.564 1.00 88.00 83 TYR A O 1
ATOM 663 N N . ILE A 1 84 ? -6.911 -1.914 11.069 1.00 91.38 84 ILE A N 1
ATOM 664 C CA . ILE A 1 84 ? -6.798 -0.599 10.427 1.00 91.38 84 ILE A CA 1
ATOM 665 C C . ILE A 1 84 ? -5.334 -0.166 10.344 1.00 91.38 84 ILE A C 1
ATOM 667 O O . ILE A 1 84 ? -4.873 0.212 9.271 1.00 91.38 84 ILE A O 1
ATOM 671 N N . GLU A 1 85 ? -4.579 -0.277 11.438 1.00 89.44 85 GLU A N 1
ATOM 672 C CA . GLU A 1 85 ? -3.162 0.111 11.477 1.00 89.44 85 GLU A CA 1
ATOM 673 C C . GLU A 1 85 ? -2.310 -0.714 10.497 1.00 89.44 85 GLU A C 1
ATOM 675 O O . GLU A 1 85 ? -1.498 -0.181 9.733 1.00 89.44 85 GLU A O 1
ATOM 680 N N . LYS A 1 86 ? -2.547 -2.032 10.452 1.00 84.81 86 LYS A N 1
ATOM 681 C CA . LYS A 1 86 ? -1.906 -2.921 9.472 1.00 84.81 86 LYS A CA 1
ATOM 682 C C . LYS A 1 86 ? -2.298 -2.566 8.040 1.00 84.81 86 LYS A C 1
ATOM 684 O O . LYS A 1 86 ? -1.442 -2.579 7.159 1.00 84.81 86 LYS A O 1
ATOM 689 N N . GLY A 1 87 ? -3.574 -2.261 7.808 1.00 87.56 87 GLY A N 1
ATOM 690 C CA . GLY A 1 87 ? -4.085 -1.858 6.503 1.00 87.56 87 GLY A CA 1
ATOM 691 C C . GLY A 1 87 ? -3.454 -0.555 6.016 1.00 87.56 87 GLY A C 1
ATOM 692 O O . GLY A 1 87 ? -2.986 -0.512 4.883 1.00 87.56 87 GLY A O 1
ATOM 693 N N . LYS A 1 88 ? -3.341 0.459 6.884 1.00 88.25 88 LYS A N 1
ATOM 694 C CA . LYS A 1 88 ? -2.632 1.719 6.598 1.00 88.25 88 LYS A CA 1
ATOM 695 C C . LYS A 1 88 ? -1.177 1.476 6.213 1.00 88.25 88 LYS A C 1
ATOM 697 O O . LYS A 1 88 ? -0.770 1.848 5.120 1.00 88.25 88 LYS A O 1
ATOM 702 N N . THR A 1 89 ? -0.436 0.745 7.050 1.00 86.81 89 THR A N 1
ATOM 703 C CA . THR A 1 89 ? 0.970 0.396 6.777 1.00 86.81 89 THR A CA 1
ATOM 704 C C . THR A 1 89 ? 1.131 -0.299 5.419 1.00 86.81 89 THR A C 1
ATOM 706 O O . THR A 1 89 ? 2.083 -0.050 4.677 1.00 86.81 89 THR A O 1
ATOM 709 N N . TRP A 1 90 ? 0.199 -1.190 5.075 1.00 86.31 90 TRP A N 1
ATOM 710 C CA . TRP A 1 90 ? 0.213 -1.891 3.797 1.00 86.31 90 TRP A CA 1
ATOM 711 C C . TRP A 1 90 ? -0.094 -0.962 2.611 1.00 86.31 90 TRP A C 1
ATOM 713 O O . TRP A 1 90 ? 0.604 -1.037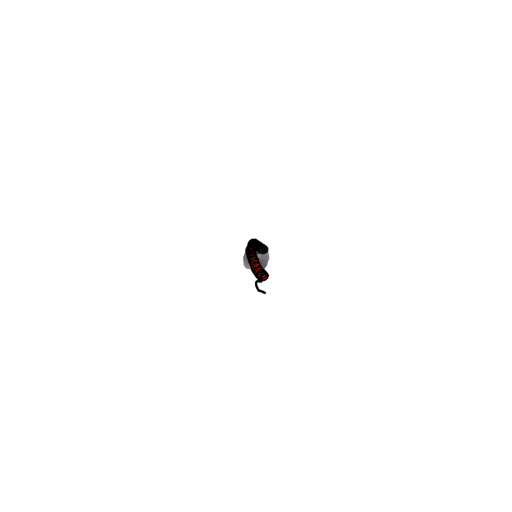 1.598 1.00 86.31 90 TRP A O 1
ATOM 723 N N . VAL A 1 91 ? -1.079 -0.063 2.736 1.00 89.38 91 VAL A N 1
ATOM 724 C CA . VAL A 1 91 ? -1.396 0.953 1.716 1.00 89.38 91 VAL A CA 1
ATOM 725 C C . VAL A 1 91 ? -0.196 1.876 1.487 1.00 89.38 91 VAL A C 1
ATOM 727 O O . VAL A 1 91 ? 0.210 2.055 0.340 1.00 89.38 91 VAL A O 1
ATOM 730 N N . ASP A 1 92 ? 0.435 2.371 2.552 1.00 91.25 92 ASP A N 1
ATOM 731 C CA . ASP A 1 92 ? 1.629 3.222 2.466 1.00 91.25 92 ASP A CA 1
ATOM 732 C C . ASP A 1 92 ? 2.782 2.503 1.746 1.00 91.25 92 ASP A C 1
ATOM 734 O O . ASP A 1 92 ? 3.454 3.066 0.876 1.00 91.25 92 ASP A O 1
ATOM 738 N N . SER A 1 93 ? 2.988 1.216 2.053 1.00 90.69 93 SER A N 1
ATOM 739 C CA . SER A 1 93 ? 3.991 0.388 1.375 1.00 90.69 93 SER A CA 1
ATOM 740 C C . SER A 1 93 ? 3.708 0.257 -0.122 1.00 90.69 93 SER A C 1
ATOM 742 O O . SER A 1 93 ? 4.622 0.420 -0.937 1.00 90.69 93 SER A O 1
ATOM 744 N N . LEU A 1 94 ? 2.453 0.004 -0.504 1.00 92.12 94 LEU A N 1
ATOM 745 C CA . LEU A 1 94 ? 2.060 -0.073 -1.909 1.00 92.12 94 LEU A CA 1
ATOM 746 C C . LEU A 1 94 ? 2.239 1.254 -2.639 1.00 92.12 94 LEU A C 1
ATOM 748 O O . LEU A 1 94 ? 2.726 1.256 -3.768 1.00 92.12 94 LEU A O 1
ATOM 752 N N . GLN A 1 95 ? 1.884 2.372 -2.011 1.00 90.69 95 GLN A N 1
ATOM 753 C CA . GLN A 1 95 ? 2.085 3.695 -2.597 1.00 90.69 95 GLN A CA 1
ATOM 754 C C . GLN A 1 95 ? 3.573 3.968 -2.838 1.00 90.69 95 GLN A C 1
ATOM 756 O O . GLN A 1 95 ? 3.956 4.407 -3.925 1.00 90.69 95 GLN A O 1
ATOM 761 N N . ASN A 1 96 ? 4.435 3.621 -1.878 1.00 94.50 96 ASN A N 1
ATOM 762 C CA . ASN A 1 96 ? 5.881 3.743 -2.044 1.00 94.50 96 ASN A CA 1
ATOM 763 C C . ASN A 1 96 ? 6.426 2.829 -3.163 1.00 94.50 96 ASN A C 1
ATOM 765 O O . ASN A 1 96 ? 7.265 3.248 -3.969 1.00 94.50 96 ASN A O 1
ATOM 769 N N . GLN A 1 97 ? 5.934 1.589 -3.262 1.00 93.38 97 GLN A N 1
ATOM 770 C CA . GLN A 1 97 ? 6.287 0.683 -4.361 1.00 93.38 97 GLN A CA 1
ATOM 771 C C . GLN A 1 97 ? 5.833 1.232 -5.717 1.00 93.38 97 GLN A C 1
ATOM 773 O O . GLN A 1 97 ? 6.618 1.226 -6.664 1.00 93.38 97 GLN A O 1
ATOM 778 N N . ALA A 1 98 ? 4.611 1.758 -5.813 1.00 93.56 98 ALA A N 1
ATOM 779 C CA . ALA A 1 98 ? 4.090 2.361 -7.035 1.00 93.56 98 ALA A CA 1
ATOM 780 C C . ALA A 1 98 ? 4.939 3.567 -7.470 1.00 93.56 98 ALA A C 1
ATOM 782 O O . ALA A 1 98 ? 5.338 3.651 -8.633 1.00 93.56 98 ALA A O 1
ATOM 783 N N . ALA A 1 99 ? 5.306 4.451 -6.537 1.00 94.06 99 ALA A N 1
ATOM 784 C CA . ALA A 1 99 ? 6.190 5.584 -6.811 1.00 94.06 99 ALA A CA 1
ATOM 785 C C . ALA A 1 99 ? 7.572 5.130 -7.316 1.00 94.06 99 ALA A C 1
ATOM 787 O O . ALA A 1 99 ? 8.079 5.640 -8.319 1.00 94.06 99 ALA A O 1
ATOM 788 N N . THR A 1 100 ? 8.158 4.116 -6.674 1.00 95.50 100 THR A N 1
ATOM 789 C CA . THR A 1 100 ? 9.447 3.535 -7.080 1.00 95.50 100 THR A CA 1
ATOM 790 C C . THR A 1 100 ? 9.374 2.928 -8.483 1.00 95.50 100 THR A C 1
ATOM 792 O O . THR A 1 100 ? 10.269 3.146 -9.304 1.00 95.50 100 THR A O 1
ATOM 795 N N . GLN A 1 101 ? 8.290 2.212 -8.792 1.00 96.56 101 GLN A N 1
ATOM 796 C CA . GLN A 1 101 ? 8.062 1.635 -10.116 1.00 96.56 101 GLN A CA 1
ATOM 797 C C . GLN A 1 101 ? 7.889 2.712 -11.187 1.00 96.56 101 GLN A C 1
ATOM 799 O O . GLN A 1 101 ? 8.476 2.603 -12.259 1.00 96.56 101 GLN A O 1
ATOM 804 N N . MET A 1 102 ? 7.170 3.796 -10.894 1.00 94.94 102 MET A N 1
ATOM 805 C CA . MET A 1 102 ? 7.043 4.927 -11.818 1.00 94.94 102 MET A CA 1
ATOM 806 C C . MET A 1 102 ? 8.401 5.560 -12.139 1.00 94.94 102 MET A C 1
ATOM 808 O O . MET A 1 102 ? 8.690 5.868 -13.298 1.00 94.94 102 MET A O 1
ATOM 812 N N . VAL A 1 103 ? 9.279 5.710 -11.143 1.00 96.31 103 VAL A N 1
ATOM 813 C CA . VAL A 1 103 ? 10.655 6.176 -11.371 1.00 96.31 103 VAL A CA 1
ATOM 814 C C . VAL A 1 103 ? 11.436 5.191 -12.246 1.00 96.31 103 VAL A C 1
ATOM 816 O O . VAL A 1 103 ? 12.125 5.620 -13.175 1.00 96.31 103 VAL A O 1
ATOM 819 N N . LEU A 1 104 ? 11.328 3.884 -11.991 1.00 96.69 104 LEU A N 1
ATOM 820 C CA . LEU A 1 104 ? 11.994 2.857 -12.797 1.00 96.69 104 LEU A CA 1
ATOM 821 C C . LEU A 1 104 ? 11.511 2.872 -14.253 1.00 96.69 104 LEU A C 1
ATOM 823 O O . LEU A 1 104 ? 12.337 2.855 -15.165 1.00 96.69 104 LEU A O 1
ATOM 827 N N . ILE A 1 105 ? 10.200 2.970 -14.478 1.00 96.50 105 ILE A N 1
ATOM 828 C CA . ILE A 1 105 ? 9.601 3.074 -15.813 1.00 96.50 105 ILE A CA 1
ATOM 829 C C . ILE A 1 105 ? 10.178 4.281 -16.560 1.00 96.50 105 ILE A C 1
ATOM 831 O O . ILE A 1 105 ? 10.668 4.128 -17.678 1.00 96.50 105 ILE A O 1
ATOM 835 N N . ASN A 1 106 ? 10.202 5.460 -15.933 1.00 96.00 106 ASN A N 1
ATOM 836 C CA . ASN A 1 106 ? 10.758 6.672 -16.543 1.00 96.00 106 ASN A CA 1
ATOM 837 C C . ASN A 1 106 ? 12.249 6.524 -16.898 1.00 96.00 106 ASN A C 1
ATOM 839 O O . ASN A 1 106 ? 12.687 6.968 -17.967 1.00 96.00 106 ASN A O 1
ATOM 843 N N . LYS A 1 107 ? 13.037 5.867 -16.034 1.00 95.94 107 LYS A N 1
ATOM 844 C CA . LYS A 1 107 ? 14.447 5.557 -16.317 1.00 95.94 107 LYS A CA 1
ATOM 845 C C . LYS A 1 107 ? 14.583 4.630 -17.522 1.00 95.94 107 LYS A C 1
ATOM 847 O O . LYS A 1 107 ? 15.326 4.954 -18.443 1.00 95.94 107 LYS A O 1
ATOM 852 N N . LEU A 1 108 ? 13.844 3.521 -17.549 1.00 95.56 108 LEU A N 1
ATOM 853 C CA . LEU A 1 108 ? 13.900 2.545 -18.642 1.00 95.56 108 LEU A CA 1
ATOM 854 C C . LEU A 1 108 ? 13.453 3.149 -19.975 1.00 95.56 108 LEU A C 1
ATOM 856 O O . LEU A 1 108 ? 14.078 2.900 -21.004 1.00 95.56 108 LEU A O 1
ATOM 860 N N . GLN A 1 109 ? 12.416 3.987 -19.969 1.00 95.38 109 GLN A N 1
ATOM 861 C CA . GLN A 1 109 ? 11.989 4.728 -21.157 1.00 95.38 109 GLN A CA 1
ATOM 862 C C . GLN A 1 109 ? 13.093 5.656 -21.675 1.00 95.38 109 GLN A C 1
ATOM 864 O O . GLN A 1 109 ? 13.332 5.718 -22.883 1.00 95.38 109 GLN A O 1
ATOM 869 N N . THR A 1 110 ? 13.778 6.367 -20.777 1.00 95.31 110 THR A N 1
ATOM 870 C CA . THR A 1 110 ? 14.879 7.269 -21.141 1.00 95.31 110 THR A CA 1
ATOM 871 C C . THR A 1 110 ? 16.074 6.499 -21.698 1.00 95.31 110 THR A C 1
ATOM 873 O O . THR A 1 110 ? 16.559 6.842 -22.776 1.00 95.31 110 THR A O 1
ATOM 876 N N . ASP A 1 111 ? 16.493 5.425 -21.026 1.00 96.50 111 ASP A N 1
ATOM 877 C CA . ASP A 1 111 ? 17.580 4.550 -21.485 1.00 96.50 111 ASP A CA 1
ATOM 878 C C . ASP A 1 111 ? 17.265 3.948 -22.860 1.00 96.50 111 ASP A C 1
ATOM 880 O O . ASP A 1 111 ? 18.091 3.983 -23.769 1.00 96.50 111 ASP A O 1
ATOM 884 N N . THR A 1 112 ? 16.026 3.493 -23.064 1.00 97.19 112 THR A N 1
ATOM 885 C CA . THR A 1 112 ? 15.574 2.951 -24.352 1.00 97.19 112 THR A CA 1
ATOM 886 C C . THR A 1 112 ? 15.697 3.991 -25.466 1.00 97.19 112 THR A C 1
ATOM 888 O O . THR A 1 112 ? 16.241 3.691 -26.529 1.00 97.19 112 THR A O 1
ATOM 891 N N . LYS A 1 113 ? 15.254 5.235 -25.229 1.00 94.38 113 LYS A N 1
ATOM 892 C CA . LYS A 1 113 ? 15.390 6.326 -26.210 1.00 94.38 113 LYS A CA 1
ATOM 893 C C . LYS A 1 113 ? 16.855 6.624 -26.529 1.00 94.38 113 LYS A C 1
ATOM 895 O O . LYS A 1 113 ? 17.206 6.752 -27.699 1.00 94.38 113 LYS A O 1
ATOM 900 N N . GLN A 1 114 ? 17.714 6.703 -25.513 1.00 94.25 114 GLN A N 1
ATOM 901 C CA . GLN A 1 114 ? 19.147 6.942 -25.706 1.00 94.25 114 GLN A CA 1
ATOM 902 C C . GLN A 1 114 ? 19.815 5.803 -26.481 1.00 94.25 114 GLN A C 1
ATOM 904 O O . GLN A 1 114 ? 20.613 6.053 -27.383 1.00 94.25 114 GLN A O 1
ATOM 909 N N . ARG A 1 115 ? 19.442 4.553 -26.198 1.00 95.81 115 ARG A N 1
ATOM 910 C CA . ARG A 1 115 ? 19.975 3.376 -26.886 1.00 95.81 115 ARG A CA 1
ATOM 911 C C . ARG A 1 115 ? 19.608 3.354 -28.368 1.00 95.81 115 ARG A C 1
ATOM 913 O O . ARG A 1 115 ? 20.459 3.029 -29.189 1.00 95.81 115 ARG A O 1
ATOM 920 N N . VAL A 1 116 ? 18.388 3.761 -28.723 1.00 95.44 116 VAL A N 1
ATOM 921 C CA . VAL A 1 116 ? 17.979 3.917 -30.130 1.00 95.44 116 VAL A CA 1
ATOM 922 C C . VAL A 1 116 ? 18.858 4.944 -30.846 1.00 95.44 116 VAL A C 1
ATOM 924 O O . VAL A 1 116 ? 19.341 4.666 -31.941 1.00 95.44 116 VAL A O 1
ATOM 927 N N . VAL A 1 117 ? 19.124 6.096 -30.220 1.00 95.44 117 VAL A N 1
ATOM 928 C CA . VAL A 1 117 ? 20.009 7.127 -30.794 1.00 95.44 117 VAL A CA 1
ATOM 929 C C . VAL A 1 117 ? 21.434 6.598 -30.980 1.00 95.44 117 VAL A C 1
ATOM 931 O O . VAL A 1 117 ? 22.035 6.812 -32.031 1.00 95.44 117 VAL A O 1
ATOM 934 N N . LEU A 1 118 ? 21.969 5.870 -29.996 1.00 94.44 118 LEU A N 1
ATOM 935 C CA . LEU A 1 118 ? 23.295 5.254 -30.097 1.00 94.44 118 LEU A CA 1
ATOM 936 C C . LEU A 1 118 ? 23.364 4.215 -31.222 1.00 94.44 118 LEU A C 1
ATOM 938 O O . LEU A 1 118 ? 24.343 4.191 -31.965 1.00 94.44 118 LEU A O 1
ATOM 942 N N . TYR A 1 119 ? 22.335 3.381 -31.382 1.00 96.25 119 TYR A N 1
ATOM 943 C CA . TYR A 1 119 ? 22.288 2.398 -32.463 1.00 96.25 119 TYR A CA 1
ATOM 944 C C . TYR A 1 119 ? 22.156 3.043 -33.847 1.00 96.25 119 TYR A C 1
ATOM 946 O O . TYR A 1 119 ? 22.819 2.588 -34.778 1.00 96.25 119 TYR A O 1
ATOM 954 N N . ASP A 1 120 ? 21.391 4.128 -33.992 1.00 95.06 120 ASP A N 1
ATOM 955 C CA . ASP A 1 120 ? 21.346 4.904 -35.240 1.00 95.06 120 ASP A CA 1
ATOM 956 C C . ASP A 1 120 ? 22.718 5.519 -35.570 1.00 95.06 120 ASP A C 1
ATOM 958 O O . ASP A 1 120 ? 23.213 5.390 -36.693 1.00 95.06 120 ASP A O 1
ATOM 962 N N . ALA A 1 121 ? 23.386 6.116 -34.577 1.00 93.88 121 ALA A N 1
ATOM 963 C CA . ALA A 1 121 ? 24.731 6.664 -34.740 1.00 93.88 121 ALA A CA 1
ATOM 964 C C . ALA A 1 121 ? 25.754 5.583 -35.135 1.00 93.88 121 ALA A C 1
ATOM 966 O O . ALA A 1 121 ? 26.544 5.788 -36.061 1.00 93.88 121 ALA A O 1
ATOM 967 N N . LEU A 1 122 ? 25.706 4.413 -34.490 1.00 91.69 122 LEU A N 1
ATOM 968 C CA . LEU A 1 122 ? 26.559 3.271 -34.821 1.00 91.69 122 LEU A CA 1
ATOM 969 C C . LEU A 1 122 ? 26.293 2.772 -36.247 1.00 91.69 122 LEU A C 1
ATOM 971 O O . LEU A 1 122 ? 27.236 2.562 -37.007 1.00 91.69 122 LEU A O 1
ATOM 975 N N . SER A 1 123 ? 25.024 2.639 -36.643 1.00 92.94 123 SER A N 1
ATOM 976 C CA . SER A 1 123 ? 24.653 2.228 -37.999 1.00 92.94 123 SER A CA 1
ATOM 977 C C . SER A 1 123 ? 25.174 3.203 -39.057 1.00 92.94 123 SER A C 1
ATOM 979 O O . SER A 1 123 ? 25.664 2.768 -40.101 1.00 92.94 123 SER A O 1
ATOM 981 N N . LYS A 1 124 ? 25.092 4.515 -38.804 1.00 92.94 124 LYS A N 1
ATOM 982 C CA . LYS A 1 124 ? 25.643 5.545 -39.698 1.00 92.94 124 LYS A CA 1
ATOM 983 C C . LYS A 1 124 ? 27.163 5.452 -39.787 1.00 92.94 124 LYS A C 1
ATOM 985 O O . LYS A 1 124 ? 27.698 5.466 -40.891 1.00 92.94 124 LYS A O 1
ATOM 990 N N . SER A 1 125 ? 27.849 5.299 -38.653 1.00 90.50 125 SER A N 1
ATOM 991 C CA . SER A 1 125 ? 29.307 5.144 -38.608 1.00 90.50 125 SER A CA 1
ATOM 992 C C . SER A 1 125 ? 29.782 3.909 -39.382 1.00 90.50 125 SER A C 1
ATOM 994 O O . SER A 1 125 ? 30.693 4.023 -40.200 1.00 90.50 125 SER A O 1
ATOM 996 N N . LEU A 1 126 ? 29.115 2.762 -39.212 1.00 87.06 126 LEU A N 1
ATOM 997 C CA . LEU A 1 126 ? 29.415 1.535 -39.957 1.00 87.06 126 LEU A CA 1
ATOM 998 C C . LEU A 1 126 ? 29.233 1.717 -41.468 1.00 87.06 126 LEU A C 1
ATOM 1000 O O . LEU A 1 126 ? 30.082 1.282 -42.244 1.00 87.06 126 LEU A O 1
ATOM 1004 N N . LYS A 1 127 ? 28.162 2.398 -41.893 1.00 91.75 127 LYS A N 1
ATOM 1005 C CA . LYS A 1 127 ? 27.929 2.694 -43.312 1.00 91.75 127 LYS A CA 1
ATOM 1006 C C . LYS A 1 127 ? 29.024 3.593 -43.888 1.00 91.75 127 LYS A C 1
ATOM 1008 O O . LYS A 1 127 ? 29.501 3.326 -44.986 1.00 91.75 127 LYS A O 1
ATOM 1013 N N . THR A 1 128 ? 29.448 4.620 -43.153 1.00 91.94 128 THR A N 1
ATOM 1014 C CA . THR A 1 128 ? 30.557 5.491 -43.568 1.00 91.94 128 THR A CA 1
ATOM 1015 C C . THR A 1 128 ? 31.870 4.717 -43.672 1.00 91.94 128 THR A C 1
ATOM 1017 O O . THR A 1 128 ? 32.576 4.863 -44.664 1.00 91.94 128 THR A O 1
ATOM 1020 N N . ALA A 1 129 ? 32.179 3.856 -42.698 1.00 89.88 129 ALA A N 1
ATOM 1021 C CA . ALA A 1 129 ? 33.376 3.016 -42.735 1.00 89.88 129 ALA A CA 1
ATOM 1022 C C . ALA A 1 129 ? 33.367 2.064 -43.946 1.00 89.88 129 ALA A C 1
ATOM 1024 O O . ALA A 1 129 ? 34.356 1.974 -44.667 1.00 89.88 129 ALA A O 1
ATOM 1025 N N . GLN A 1 130 ? 32.229 1.422 -44.237 1.00 88.50 130 GLN A N 1
ATOM 1026 C CA . GLN A 1 130 ? 32.069 0.607 -45.448 1.00 88.50 130 GLN A CA 1
ATOM 1027 C C . GLN A 1 130 ? 32.220 1.428 -46.735 1.00 88.50 130 GLN A C 1
ATOM 1029 O O . GLN A 1 130 ? 32.826 0.958 -47.694 1.00 88.50 130 GLN A O 1
ATOM 1034 N N . GLN A 1 131 ? 31.688 2.653 -46.779 1.00 87.56 131 GLN A N 1
ATOM 1035 C CA . GLN A 1 131 ? 31.859 3.537 -47.936 1.00 87.56 131 GLN A CA 1
ATOM 1036 C C . GLN A 1 131 ? 33.326 3.924 -48.153 1.00 87.56 131 GLN A C 1
ATOM 1038 O O . GLN A 1 131 ? 33.767 3.963 -49.300 1.00 87.56 131 GLN A O 1
ATOM 1043 N N . GLN A 1 132 ? 34.085 4.172 -47.082 1.00 88.50 132 GLN A N 1
ATOM 1044 C CA . GLN A 1 132 ? 35.523 4.436 -47.168 1.00 88.50 132 GLN A CA 1
ATOM 1045 C C . GLN A 1 132 ? 36.294 3.220 -47.691 1.00 88.50 132 GLN A C 1
ATOM 1047 O O . GLN A 1 132 ? 37.123 3.382 -48.582 1.00 88.50 132 GLN A O 1
ATOM 1052 N N . ASP A 1 133 ? 35.983 2.014 -47.212 1.00 90.62 133 ASP A N 1
ATOM 1053 C CA . ASP A 1 133 ? 36.599 0.774 -47.705 1.00 90.62 133 ASP A CA 1
ATOM 1054 C C . ASP A 1 133 ? 36.349 0.568 -49.211 1.00 90.62 133 ASP A C 1
ATOM 1056 O O . ASP A 1 133 ? 37.279 0.341 -49.986 1.00 90.62 133 ASP A O 1
ATOM 1060 N N . VAL A 1 134 ? 35.104 0.755 -49.667 1.00 87.50 134 VAL A N 1
ATOM 1061 C CA . VAL A 1 134 ? 34.764 0.685 -51.098 1.00 87.50 134 VAL A CA 1
ATOM 1062 C C . VAL A 1 134 ? 35.500 1.760 -51.902 1.00 87.50 134 VAL A C 1
ATOM 1064 O O . VAL A 1 134 ? 36.011 1.465 -52.981 1.00 87.50 134 VAL A O 1
ATOM 1067 N N . ALA A 1 135 ? 35.589 2.991 -51.391 1.00 81.56 135 ALA A N 1
ATOM 1068 C CA . ALA A 1 135 ? 36.318 4.068 -52.057 1.00 81.56 135 ALA A CA 1
ATOM 1069 C C . ALA A 1 135 ? 37.818 3.752 -52.193 1.00 81.56 135 ALA A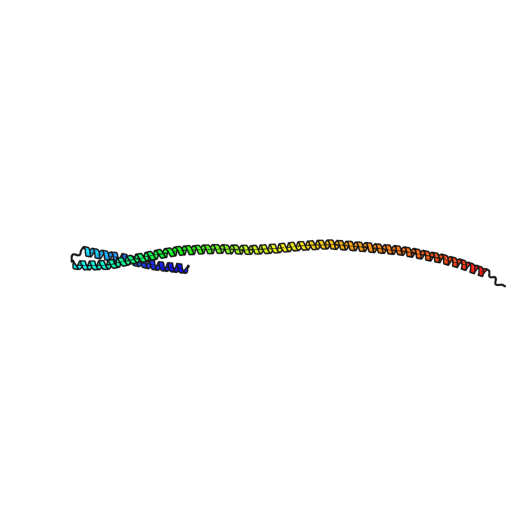 C 1
ATOM 1071 O O . ALA A 1 135 ? 38.384 3.961 -53.266 1.00 81.56 135 ALA A O 1
ATOM 1072 N N . HIS A 1 136 ? 38.444 3.192 -51.151 1.00 91.69 136 HIS A N 1
ATOM 1073 C CA . HIS A 1 136 ? 39.833 2.730 -51.207 1.00 91.69 136 HIS A CA 1
ATOM 1074 C C . HIS A 1 136 ? 40.030 1.654 -52.279 1.00 91.69 136 HIS A C 1
ATOM 1076 O O . HIS A 1 136 ? 40.922 1.793 -53.114 1.00 91.69 136 HIS A O 1
ATOM 1082 N N . ARG A 1 137 ? 39.147 0.650 -52.335 1.00 90.50 137 ARG A N 1
ATOM 1083 C CA . ARG A 1 137 ? 39.203 -0.411 -53.355 1.00 90.50 137 ARG A CA 1
ATOM 1084 C C . ARG A 1 137 ? 39.031 0.116 -54.780 1.00 90.50 137 ARG A C 1
ATOM 1086 O O . ARG A 1 137 ? 39.725 -0.338 -55.682 1.00 90.50 137 ARG A O 1
ATOM 1093 N N . ILE A 1 138 ? 38.123 1.071 -55.002 1.00 86.62 138 ILE A N 1
ATOM 1094 C CA . ILE A 1 138 ? 37.951 1.711 -56.319 1.00 86.62 138 ILE A CA 1
ATOM 1095 C C . ILE A 1 138 ? 39.229 2.446 -56.723 1.00 86.62 138 ILE A C 1
ATOM 1097 O O . ILE A 1 138 ? 39.651 2.339 -57.870 1.00 86.62 138 ILE A O 1
ATOM 1101 N N . ASN A 1 139 ? 39.847 3.172 -55.790 1.00 83.62 139 ASN A N 1
ATOM 1102 C CA . ASN A 1 139 ? 41.080 3.896 -56.064 1.00 83.62 139 ASN A CA 1
ATOM 1103 C C . ASN A 1 139 ? 42.229 2.944 -56.428 1.00 83.62 139 ASN A C 1
ATOM 1105 O O . ASN A 1 139 ? 42.928 3.184 -57.405 1.00 83.62 139 ASN A O 1
ATOM 1109 N N . GLU A 1 140 ? 42.391 1.841 -55.694 1.00 92.50 140 GLU A N 1
ATOM 1110 C CA . GLU A 1 140 ? 43.382 0.806 -56.023 1.00 92.50 140 GLU A CA 1
ATOM 1111 C C . GLU A 1 140 ? 43.155 0.219 -57.423 1.00 92.50 140 GLU A C 1
ATOM 1113 O O . GLU A 1 140 ? 44.088 0.164 -58.222 1.00 92.50 140 GLU A O 1
ATOM 1118 N N . ILE A 1 141 ? 41.912 -0.147 -57.758 1.00 90.75 141 ILE A N 1
ATOM 1119 C CA . ILE A 1 141 ? 41.563 -0.661 -59.092 1.00 90.75 141 ILE A CA 1
ATOM 1120 C C . ILE A 1 141 ? 41.840 0.384 -60.177 1.00 90.75 141 ILE A C 1
ATOM 1122 O O . ILE A 1 141 ? 42.359 0.036 -61.235 1.00 90.75 141 ILE A O 1
ATOM 1126 N N . GLY A 1 142 ? 41.511 1.655 -59.933 1.00 90.00 142 GLY A N 1
ATOM 1127 C CA . GLY A 1 142 ? 41.779 2.750 -60.865 1.00 90.00 142 GLY A CA 1
ATOM 1128 C C . GLY A 1 142 ? 43.271 2.915 -61.144 1.00 90.00 142 GLY A C 1
ATOM 1129 O O . GLY A 1 142 ? 43.668 2.976 -62.302 1.00 90.00 142 GLY A O 1
ATOM 1130 N N . VAL A 1 143 ? 44.102 2.884 -60.098 1.00 92.62 143 VAL A N 1
ATOM 1131 C CA . VAL A 1 143 ? 45.565 2.957 -60.236 1.00 92.62 143 VAL A CA 1
ATOM 1132 C C . VAL A 1 143 ? 46.112 1.783 -61.048 1.00 92.62 143 VAL A C 1
ATOM 1134 O O . VAL A 1 143 ? 46.956 1.991 -61.918 1.00 92.62 143 VAL A O 1
ATOM 1137 N N . GLU A 1 144 ? 45.649 0.557 -60.797 1.00 91.31 144 GLU A N 1
ATOM 1138 C CA . GLU A 1 144 ? 46.079 -0.605 -61.587 1.00 91.31 144 GLU A CA 1
ATOM 1139 C C . GLU A 1 144 ? 45.582 -0.534 -63.037 1.00 91.31 144 GLU A C 1
ATOM 1141 O O . GLU A 1 144 ? 46.352 -0.788 -63.961 1.00 91.31 144 GLU A O 1
ATOM 1146 N N . THR A 1 145 ? 44.342 -0.092 -63.260 1.00 91.06 145 THR A N 1
ATOM 1147 C CA . THR A 1 145 ? 43.788 0.099 -64.611 1.00 91.06 145 THR A CA 1
ATOM 1148 C C . THR A 1 145 ? 44.596 1.136 -65.394 1.00 91.06 145 THR A C 1
ATOM 1150 O O . THR A 1 145 ? 44.918 0.912 -66.560 1.00 91.06 145 THR A O 1
ATOM 1153 N N . ASP A 1 146 ? 44.979 2.248 -64.761 1.00 90.19 146 ASP A N 1
ATOM 1154 C CA . ASP A 1 146 ? 45.820 3.273 -65.382 1.00 90.19 146 ASP A CA 1
ATOM 1155 C C . ASP A 1 146 ? 47.215 2.733 -65.720 1.00 90.19 146 ASP A C 1
ATOM 1157 O O . ASP A 1 146 ? 47.740 3.024 -66.797 1.00 90.19 146 ASP A O 1
ATOM 1161 N N . LYS A 1 147 ? 47.814 1.908 -64.849 1.00 90.94 147 LYS A N 1
ATOM 1162 C CA . LYS A 1 147 ? 49.092 1.235 -65.140 1.00 90.94 147 LYS A CA 1
ATOM 1163 C C . LYS A 1 147 ? 48.978 0.299 -66.340 1.00 90.94 147 LYS A C 1
ATOM 1165 O O . LYS A 1 147 ? 49.842 0.335 -67.216 1.00 90.94 147 LYS A O 1
ATOM 1170 N N . GLU A 1 148 ? 47.931 -0.521 -66.399 1.00 90.81 148 GLU A N 1
ATOM 1171 C CA . GLU A 1 148 ? 47.690 -1.424 -67.528 1.00 90.81 148 GLU A CA 1
ATOM 1172 C C . GLU A 1 148 ? 47.449 -0.644 -68.824 1.00 90.81 148 GLU A C 1
ATOM 1174 O O . GLU A 1 148 ? 48.036 -0.966 -69.859 1.00 90.81 148 GLU A O 1
ATOM 1179 N N . ALA A 1 149 ? 46.656 0.428 -68.769 1.00 89.56 149 ALA A N 1
ATOM 1180 C CA . ALA A 1 149 ? 46.418 1.305 -69.909 1.00 89.56 149 ALA A CA 1
ATOM 1181 C C . ALA A 1 149 ? 47.715 1.975 -70.391 1.00 89.56 149 ALA A C 1
ATOM 1183 O O . ALA A 1 149 ? 47.974 2.009 -71.595 1.00 89.56 149 ALA A O 1
ATOM 1184 N N . GLN A 1 150 ? 48.564 2.455 -69.477 1.00 88.44 150 GLN A N 1
ATOM 1185 C CA . GLN A 1 150 ? 49.878 3.015 -69.809 1.00 88.44 150 GLN A CA 1
ATOM 1186 C C . GLN A 1 150 ? 50.804 1.972 -70.436 1.00 88.44 150 GLN A C 1
ATOM 1188 O O . GLN A 1 150 ? 51.454 2.262 -71.441 1.00 88.44 150 GLN A O 1
ATOM 1193 N N . ALA A 1 151 ? 50.845 0.753 -69.893 1.00 91.69 151 ALA A N 1
ATOM 1194 C CA . ALA A 1 151 ? 51.629 -0.342 -70.453 1.00 91.69 151 ALA A CA 1
ATOM 1195 C C . ALA A 1 151 ? 51.149 -0.716 -71.865 1.00 91.69 151 ALA A C 1
ATOM 1197 O O . ALA A 1 151 ? 51.965 -0.859 -72.778 1.00 91.69 151 ALA A O 1
ATOM 1198 N N . ALA A 1 152 ? 49.832 -0.802 -72.073 1.00 89.31 152 ALA A N 1
ATOM 1199 C CA . ALA A 1 152 ? 49.242 -1.055 -73.382 1.00 89.31 152 ALA A CA 1
ATOM 1200 C C . ALA A 1 152 ? 49.545 0.079 -74.374 1.00 89.31 152 ALA A C 1
ATOM 1202 O O . ALA A 1 152 ? 49.940 -0.192 -75.506 1.00 89.31 152 ALA A O 1
ATOM 1203 N N . MET A 1 153 ? 49.431 1.347 -73.962 1.00 86.75 153 MET A N 1
ATOM 1204 C CA . MET A 1 153 ? 49.790 2.493 -74.807 1.00 86.75 153 MET A CA 1
ATOM 1205 C C . MET A 1 153 ? 51.274 2.500 -75.170 1.00 86.75 153 MET A C 1
ATOM 1207 O O . MET A 1 153 ? 51.614 2.735 -76.329 1.00 86.75 153 MET A O 1
ATOM 1211 N N . ALA A 1 154 ? 52.158 2.210 -74.213 1.00 88.06 154 ALA A N 1
ATOM 1212 C CA . ALA A 1 154 ? 53.585 2.088 -74.474 1.00 88.06 154 ALA A CA 1
ATOM 1213 C C . ALA A 1 154 ? 53.865 0.964 -75.484 1.00 88.06 154 ALA A C 1
ATOM 1215 O O . ALA A 1 154 ? 54.601 1.185 -76.442 1.00 88.06 154 ALA A O 1
ATOM 1216 N N . ALA A 1 155 ? 53.221 -0.198 -75.331 1.00 89.12 155 ALA A N 1
ATOM 1217 C CA . ALA A 1 155 ? 53.331 -1.315 -76.269 1.00 89.12 155 ALA A CA 1
ATOM 1218 C C . ALA A 1 155 ? 52.787 -0.978 -77.671 1.00 89.12 155 ALA A C 1
ATOM 1220 O O . ALA A 1 155 ? 53.376 -1.366 -78.677 1.00 89.12 155 ALA A O 1
ATOM 1221 N N . ILE A 1 156 ? 51.690 -0.218 -77.767 1.00 85.00 156 ILE A N 1
ATOM 1222 C CA . ILE A 1 156 ? 51.182 0.288 -79.051 1.00 85.00 156 ILE A CA 1
ATOM 1223 C C . ILE A 1 156 ? 52.196 1.250 -79.677 1.00 85.00 156 ILE A C 1
ATOM 1225 O O . ILE A 1 156 ? 52.472 1.153 -80.873 1.00 85.00 156 ILE A O 1
ATOM 1229 N N . GLY A 1 157 ? 52.777 2.156 -78.887 1.00 85.69 157 GLY A N 1
ATOM 1230 C CA . GLY A 1 157 ? 53.804 3.088 -79.347 1.00 85.69 157 GLY A CA 1
ATOM 1231 C C . GLY A 1 157 ? 55.037 2.366 -79.891 1.00 85.69 157 GLY A C 1
ATOM 1232 O O . GLY A 1 157 ? 55.491 2.677 -80.992 1.00 85.69 157 GLY A O 1
ATOM 1233 N N . THR A 1 158 ? 55.541 1.354 -79.175 1.00 87.12 158 THR A N 1
ATOM 1234 C CA . THR A 1 158 ? 56.682 0.549 -79.636 1.00 87.12 158 THR A CA 1
ATOM 1235 C C . THR A 1 158 ? 56.342 -0.250 -80.889 1.00 87.12 158 THR A C 1
ATOM 1237 O O . THR A 1 158 ? 57.114 -0.207 -81.842 1.00 87.12 158 THR A O 1
ATOM 1240 N N . ALA A 1 159 ? 55.180 -0.907 -80.947 1.00 86.06 159 ALA A N 1
ATOM 1241 C CA . ALA A 1 159 ? 54.747 -1.660 -82.125 1.00 86.06 159 ALA A CA 1
ATOM 1242 C C . ALA A 1 159 ? 54.553 -0.761 -83.358 1.00 86.06 159 ALA A C 1
ATOM 1244 O O . ALA A 1 159 ? 54.920 -1.141 -84.468 1.00 86.06 159 ALA A O 1
ATOM 1245 N N . THR A 1 160 ? 54.012 0.447 -83.172 1.00 83.25 160 THR A N 1
ATOM 1246 C CA . THR A 1 160 ? 53.852 1.434 -84.252 1.00 83.25 160 THR A CA 1
ATOM 1247 C C . THR A 1 160 ? 55.215 1.902 -84.758 1.00 83.25 160 THR A C 1
ATOM 1249 O O . THR A 1 160 ? 55.439 1.927 -85.966 1.00 83.25 160 THR A O 1
ATOM 1252 N N . ASN A 1 161 ? 56.143 2.219 -83.849 1.00 83.12 161 ASN A N 1
ATOM 1253 C CA . ASN A 1 161 ? 57.504 2.621 -84.205 1.00 83.12 161 ASN A CA 1
ATOM 1254 C C . ASN A 1 161 ? 58.267 1.501 -84.916 1.00 83.12 161 ASN A C 1
ATOM 1256 O O . ASN A 1 161 ? 58.891 1.765 -85.939 1.00 83.12 161 ASN A O 1
ATOM 1260 N N . GLN A 1 162 ? 58.170 0.262 -84.427 1.00 87.44 162 GLN A N 1
ATOM 1261 C CA . GLN A 1 162 ? 58.781 -0.896 -85.075 1.00 87.44 162 GLN A CA 1
ATOM 1262 C C . GLN A 1 162 ? 58.228 -1.085 -86.487 1.00 87.44 162 GLN A C 1
ATOM 1264 O O . GLN A 1 162 ? 58.991 -1.176 -87.436 1.00 87.44 162 GLN A O 1
ATOM 1269 N N . LYS A 1 163 ? 56.903 -1.028 -86.657 1.00 83.69 163 LYS A N 1
ATOM 1270 C CA . LYS A 1 163 ? 56.282 -1.137 -87.980 1.00 83.69 163 LYS A CA 1
ATOM 1271 C C . LYS A 1 163 ? 56.683 0.000 -88.924 1.00 83.69 163 LYS A C 1
ATOM 1273 O O . LYS A 1 163 ? 56.817 -0.229 -90.121 1.00 83.69 163 LYS A O 1
ATOM 1278 N N . MET A 1 164 ? 56.861 1.223 -88.418 1.00 76.75 164 MET A N 1
ATOM 1279 C CA . MET A 1 164 ? 57.403 2.327 -89.219 1.00 76.75 164 MET A CA 1
ATOM 1280 C C . MET A 1 164 ? 58.854 2.064 -89.631 1.00 76.75 164 MET A C 1
ATOM 1282 O O . MET A 1 164 ? 59.184 2.305 -90.787 1.00 76.75 164 MET A O 1
ATOM 1286 N N . ALA A 1 165 ? 59.687 1.540 -88.728 1.00 82.12 165 ALA A N 1
ATOM 1287 C CA . ALA A 1 165 ? 61.065 1.164 -89.035 1.00 82.12 165 ALA A CA 1
ATOM 1288 C C . ALA A 1 165 ? 61.120 0.065 -90.108 1.00 82.12 165 ALA A C 1
ATOM 1290 O O . ALA A 1 165 ? 61.753 0.271 -91.140 1.00 82.12 165 ALA A O 1
ATOM 1291 N N . ASP A 1 166 ? 60.354 -1.017 -89.938 1.00 85.00 166 ASP A N 1
ATOM 1292 C CA . ASP A 1 166 ? 60.264 -2.117 -90.907 1.00 85.00 166 ASP A CA 1
ATOM 1293 C C . ASP A 1 166 ? 59.838 -1.607 -92.304 1.00 85.00 166 ASP A C 1
ATOM 1295 O O . ASP A 1 166 ? 60.358 -2.035 -93.333 1.00 85.00 166 ASP A O 1
ATOM 1299 N N . MET A 1 167 ? 58.904 -0.646 -92.364 1.00 78.12 167 MET A N 1
ATOM 1300 C CA . MET A 1 167 ? 58.472 -0.022 -93.623 1.00 78.12 167 MET A CA 1
ATOM 1301 C C . MET A 1 167 ? 59.560 0.860 -94.257 1.00 78.12 167 MET A C 1
ATOM 1303 O O . MET A 1 167 ? 59.643 0.925 -95.485 1.00 78.12 167 MET A O 1
ATOM 1307 N N . MET A 1 168 ? 60.378 1.551 -93.455 1.00 77.38 168 MET A N 1
ATOM 1308 C CA . MET A 1 168 ? 61.511 2.342 -93.954 1.00 77.38 168 MET A CA 1
ATOM 1309 C C . MET A 1 168 ? 62.636 1.446 -94.486 1.00 77.38 168 MET A C 1
ATOM 1311 O O . MET A 1 168 ? 63.188 1.753 -95.541 1.00 77.38 168 MET A O 1
ATOM 1315 N N . GLU A 1 169 ? 62.925 0.327 -93.818 1.00 77.56 169 GLU A N 1
ATOM 1316 C CA . GLU A 1 169 ? 63.896 -0.675 -94.284 1.00 77.56 169 GLU A CA 1
ATOM 1317 C C . GLU A 1 169 ? 63.446 -1.314 -95.607 1.00 77.56 169 GLU A C 1
ATOM 1319 O O . GLU A 1 169 ? 64.194 -1.323 -96.584 1.00 77.56 169 GLU A O 1
ATOM 1324 N N . ALA A 1 170 ? 62.182 -1.742 -95.708 1.00 79.25 170 ALA A N 1
ATOM 1325 C CA . ALA A 1 170 ? 61.635 -2.266 -96.962 1.00 79.25 170 ALA A CA 1
ATOM 1326 C C . ALA A 1 170 ? 61.670 -1.227 -98.103 1.00 79.25 170 ALA A C 1
ATOM 1328 O O . ALA A 1 170 ? 61.897 -1.561 -99.268 1.00 79.25 170 ALA A O 1
ATOM 1329 N N . HIS A 1 171 ? 61.470 0.058 -97.790 1.00 73.44 171 HIS A N 1
ATOM 1330 C CA . HIS A 1 171 ? 61.600 1.134 -98.773 1.00 73.44 171 HIS A CA 1
ATOM 1331 C C . HIS A 1 171 ? 63.046 1.283 -99.285 1.00 73.44 171 HIS A C 1
ATOM 1333 O O . HIS A 1 171 ? 63.246 1.569 -100.467 1.00 73.44 171 HIS A O 1
ATOM 1339 N N . GLU A 1 172 ? 64.059 1.076 -98.440 1.00 66.38 172 GLU A N 1
ATOM 1340 C CA . GLU A 1 172 ? 65.464 1.052 -98.867 1.00 66.38 172 GLU A CA 1
ATOM 1341 C C . GLU A 1 172 ? 65.728 -0.080 -99.871 1.00 66.38 172 GLU A C 1
ATOM 1343 O O . GLU A 1 172 ? 66.305 0.166 -100.934 1.00 66.38 172 GLU A O 1
ATOM 1348 N N . GLU A 1 173 ? 65.228 -1.291 -99.609 1.00 69.94 173 GLU A N 1
ATOM 1349 C CA . GLU A 1 173 ? 65.351 -2.421 -100.542 1.00 69.94 173 GLU A CA 1
ATOM 1350 C C . GLU A 1 173 ? 64.708 -2.118 -101.904 1.00 69.94 173 GLU A C 1
ATOM 1352 O O . GLU A 1 173 ? 65.299 -2.374 -102.961 1.00 69.94 173 GLU A O 1
ATOM 1357 N N . HIS A 1 174 ? 63.525 -1.495 -101.904 1.00 68.50 174 HIS A N 1
ATOM 1358 C CA . HIS A 1 174 ? 62.867 -1.050 -103.133 1.00 68.50 174 HIS A CA 1
ATOM 1359 C C . HIS A 1 174 ? 63.692 -0.007 -103.905 1.00 68.50 174 HIS A C 1
ATOM 1361 O O . HIS A 1 174 ? 63.712 -0.036 -105.139 1.00 68.50 174 HIS A O 1
ATOM 1367 N N . MET A 1 175 ? 64.409 0.881 -103.211 1.00 66.81 175 MET A N 1
ATOM 1368 C CA . MET A 1 175 ? 65.297 1.867 -103.837 1.00 66.81 175 MET A CA 1
ATOM 1369 C C . MET A 1 175 ? 66.545 1.223 -104.454 1.00 66.81 175 MET A C 1
ATOM 1371 O O . MET A 1 175 ? 66.969 1.640 -105.535 1.00 66.81 175 MET A O 1
ATOM 1375 N N . VAL A 1 176 ? 67.113 0.190 -103.823 1.00 71.50 176 VAL A N 1
ATOM 1376 C CA . VAL A 1 176 ? 68.235 -0.581 -104.389 1.00 71.50 176 VAL A CA 1
ATOM 1377 C C . VAL A 1 176 ? 67.792 -1.324 -105.647 1.00 71.50 176 VAL A C 1
ATOM 1379 O O . VAL A 1 176 ? 68.441 -1.197 -106.683 1.00 71.50 176 VAL A O 1
ATOM 1382 N N . PHE A 1 177 ? 66.638 -1.999 -105.611 1.00 69.12 177 PHE A N 1
ATOM 1383 C CA . PHE A 1 177 ? 66.080 -2.656 -106.795 1.00 69.12 177 PHE A CA 1
ATOM 1384 C C . PHE A 1 177 ? 65.811 -1.660 -107.931 1.00 69.12 177 PHE A C 1
ATOM 1386 O O . PHE A 1 177 ? 66.163 -1.912 -109.084 1.00 69.12 177 PHE A O 1
ATOM 1393 N N . ALA A 1 178 ? 65.237 -0.494 -107.621 1.00 68.25 178 ALA A N 1
ATOM 1394 C CA . ALA A 1 178 ? 65.021 0.559 -108.608 1.00 68.25 178 ALA A CA 1
ATOM 1395 C C . ALA A 1 178 ? 66.343 1.062 -109.213 1.00 68.25 178 ALA A C 1
ATOM 1397 O O . ALA A 1 178 ? 66.418 1.277 -110.425 1.00 68.25 178 ALA A O 1
ATOM 1398 N N . ARG A 1 179 ? 67.401 1.205 -108.402 1.00 70.25 179 ARG A N 1
ATOM 1399 C CA . ARG A 1 179 ? 68.740 1.573 -108.879 1.00 70.25 179 ARG A CA 1
ATOM 1400 C C . ARG A 1 179 ? 69.326 0.502 -109.797 1.00 70.25 179 ARG A C 1
ATOM 1402 O O . ARG A 1 179 ? 69.814 0.851 -110.868 1.00 70.25 179 ARG A O 1
ATOM 1409 N N . ASP A 1 180 ? 69.224 -0.770 -109.429 1.00 74.50 180 ASP A N 1
ATOM 1410 C CA . ASP A 1 180 ? 69.726 -1.888 -110.234 1.00 74.50 180 ASP A CA 1
ATOM 1411 C C . ASP A 1 180 ? 68.979 -1.998 -111.573 1.00 74.50 180 ASP A C 1
ATOM 1413 O O . ASP A 1 180 ? 69.591 -2.222 -112.619 1.00 74.50 180 ASP A O 1
ATOM 1417 N N . VAL A 1 181 ? 67.661 -1.760 -111.578 1.00 72.50 181 VAL A N 1
ATOM 1418 C CA . VAL A 1 181 ? 66.847 -1.690 -112.803 1.00 72.50 181 VAL A CA 1
ATOM 1419 C C . VAL A 1 181 ? 67.253 -0.500 -113.673 1.00 72.50 181 VAL A C 1
ATOM 1421 O O . VAL A 1 181 ? 67.372 -0.652 -114.890 1.00 72.50 181 VAL A O 1
ATOM 1424 N N . LEU A 1 182 ? 67.496 0.674 -113.084 1.00 74.69 182 LEU A N 1
ATOM 1425 C CA . LEU A 1 182 ? 67.977 1.849 -113.816 1.00 74.69 182 LEU A CA 1
ATOM 1426 C C . LEU A 1 182 ? 69.383 1.631 -114.385 1.00 74.69 182 LEU A C 1
ATOM 1428 O O . LEU A 1 182 ? 69.639 2.019 -115.523 1.00 74.69 182 LEU A O 1
ATOM 1432 N N . GLU A 1 183 ? 70.273 0.964 -113.651 1.00 76.81 183 GLU A N 1
ATOM 1433 C CA . GLU A 1 183 ? 71.612 0.613 -114.126 1.00 76.81 183 GLU A CA 1
ATOM 1434 C C . GLU A 1 183 ? 71.549 -0.433 -115.251 1.00 76.81 183 GLU A C 1
ATOM 1436 O O . GLU A 1 183 ? 72.229 -0.305 -116.273 1.00 76.81 183 GLU A O 1
ATOM 1441 N N . ALA A 1 184 ? 70.693 -1.450 -115.116 1.00 76.44 184 ALA A N 1
ATOM 1442 C CA . ALA A 1 184 ? 70.451 -2.440 -116.159 1.00 76.44 184 ALA A CA 1
ATOM 1443 C C . ALA A 1 184 ? 69.850 -1.801 -117.420 1.00 76.44 184 ALA A C 1
ATOM 1445 O O . ALA A 1 184 ? 70.283 -2.127 -118.531 1.00 76.44 184 ALA A O 1
ATOM 1446 N N . LYS A 1 185 ? 68.906 -0.862 -117.254 1.00 78.44 185 LYS A N 1
ATOM 1447 C CA . LYS A 1 185 ? 68.337 -0.058 -118.340 1.00 78.44 185 LYS A CA 1
ATOM 1448 C C . LYS A 1 185 ? 69.416 0.785 -119.013 1.00 78.44 185 LYS A C 1
ATOM 1450 O O . LYS A 1 185 ? 69.565 0.683 -120.222 1.00 78.44 185 LYS A O 1
ATOM 1455 N N . ALA A 1 186 ? 70.240 1.506 -118.253 1.00 78.69 186 ALA A N 1
ATOM 1456 C CA . ALA A 1 186 ? 71.352 2.287 -118.794 1.00 78.69 186 ALA A CA 1
ATOM 1457 C C . ALA A 1 186 ? 72.346 1.415 -119.587 1.00 78.69 186 ALA A C 1
ATOM 1459 O O . ALA A 1 186 ? 72.714 1.763 -120.707 1.00 78.69 186 ALA A O 1
ATOM 1460 N N . LYS A 1 187 ? 72.718 0.230 -119.076 1.00 81.06 187 LYS A N 1
ATOM 1461 C CA . LYS A 1 187 ? 73.566 -0.738 -119.805 1.00 81.06 187 LYS A CA 1
ATOM 1462 C C . LYS A 1 187 ? 72.890 -1.282 -121.068 1.00 81.06 187 LYS A C 1
ATOM 1464 O O . LYS A 1 187 ? 73.566 -1.609 -122.045 1.00 81.06 187 LYS A O 1
ATOM 1469 N N . ALA A 1 188 ? 71.571 -1.470 -121.057 1.00 76.88 188 ALA A N 1
ATOM 1470 C CA . ALA A 1 188 ? 70.811 -1.887 -122.234 1.00 76.88 188 ALA A CA 1
ATOM 1471 C C . ALA A 1 188 ? 70.733 -0.767 -123.285 1.00 76.88 188 ALA A C 1
ATOM 1473 O O . ALA A 1 188 ? 70.998 -1.037 -124.457 1.00 76.88 188 ALA A O 1
ATOM 1474 N N . ASP A 1 189 ? 70.474 0.468 -122.858 1.00 77.00 189 ASP A N 1
ATOM 1475 C CA . ASP A 1 189 ? 70.440 1.665 -123.701 1.00 77.00 189 ASP A CA 1
ATOM 1476 C C . ASP A 1 189 ? 71.817 1.928 -124.332 1.00 77.00 189 ASP A C 1
ATOM 1478 O O . ASP A 1 189 ? 71.912 2.190 -125.530 1.00 77.00 189 ASP A O 1
ATOM 1482 N N . GLU A 1 190 ? 72.910 1.742 -123.585 1.00 78.69 190 GLU A N 1
ATOM 1483 C CA . GLU A 1 190 ? 74.276 1.856 -124.110 1.00 78.69 190 GLU A CA 1
ATOM 1484 C C . GLU A 1 190 ? 74.582 0.767 -125.158 1.00 78.69 190 GLU A C 1
ATOM 1486 O O . GLU A 1 190 ? 75.156 1.038 -126.217 1.00 78.69 190 GLU A O 1
ATOM 1491 N N . ARG A 1 191 ? 74.149 -0.479 -124.911 1.00 80.62 191 ARG A N 1
ATOM 1492 C CA . ARG A 1 191 ? 74.255 -1.574 -125.893 1.00 80.62 191 ARG A CA 1
ATOM 1493 C C . ARG A 1 191 ? 73.439 -1.295 -127.152 1.00 80.62 191 ARG A C 1
ATOM 1495 O O . ARG A 1 191 ? 73.913 -1.590 -128.252 1.00 80.62 191 ARG A O 1
ATOM 1502 N N . PHE A 1 192 ? 72.239 -0.740 -127.002 1.00 78.94 192 PHE A N 1
ATOM 1503 C CA . PHE A 1 192 ? 71.405 -0.316 -128.119 1.00 78.94 192 PHE A CA 1
ATOM 1504 C C . PHE A 1 192 ? 72.091 0.796 -128.913 1.00 78.94 192 PHE A C 1
ATOM 1506 O O . PHE A 1 192 ? 72.247 0.642 -130.119 1.00 78.94 192 PHE A O 1
ATOM 1513 N N . ALA A 1 193 ? 72.593 1.843 -128.254 1.00 78.06 193 ALA A N 1
ATOM 1514 C CA . ALA A 1 193 ? 73.297 2.949 -128.899 1.00 78.06 193 ALA A CA 1
ATOM 1515 C C . ALA A 1 193 ? 74.526 2.473 -129.693 1.00 78.06 193 ALA A C 1
ATOM 1517 O O . ALA A 1 193 ? 74.698 2.872 -130.843 1.00 78.06 193 ALA A O 1
ATOM 1518 N N . ARG A 1 194 ? 75.336 1.550 -129.146 1.00 79.56 194 ARG A N 1
ATOM 1519 C CA . ARG A 1 194 ? 76.470 0.950 -129.881 1.00 79.56 194 ARG A CA 1
ATOM 1520 C C . ARG A 1 194 ? 76.022 0.152 -131.105 1.00 79.56 194 ARG A C 1
ATOM 1522 O O . ARG A 1 194 ? 76.617 0.276 -132.172 1.00 79.56 194 ARG A O 1
ATOM 1529 N N . ARG A 1 195 ? 74.982 -0.680 -130.968 1.00 77.44 195 ARG A N 1
ATOM 1530 C CA . ARG A 1 195 ? 74.426 -1.450 -132.096 1.00 77.44 195 ARG A CA 1
ATOM 1531 C C . ARG A 1 195 ? 73.829 -0.539 -133.162 1.00 77.44 195 ARG A C 1
ATOM 1533 O O . ARG A 1 195 ? 74.036 -0.784 -134.344 1.00 77.44 195 ARG A O 1
ATOM 1540 N N . PHE A 1 196 ? 73.114 0.497 -132.743 1.00 75.38 196 PHE A N 1
ATOM 1541 C CA . PHE A 1 196 ? 72.510 1.486 -133.620 1.00 75.38 196 PHE A CA 1
ATOM 1542 C C . PHE A 1 196 ? 73.585 2.260 -134.385 1.00 75.38 196 PHE A C 1
ATOM 1544 O O . PHE A 1 196 ? 73.514 2.327 -135.606 1.00 75.38 196 PHE A O 1
ATOM 1551 N N . ALA A 1 197 ? 74.638 2.725 -133.706 1.00 74.31 197 ALA A N 1
ATOM 1552 C CA . ALA A 1 197 ? 75.787 3.361 -134.346 1.00 74.31 197 ALA A CA 1
ATOM 1553 C C . ALA A 1 197 ? 76.454 2.446 -135.390 1.00 74.31 197 ALA A C 1
ATOM 1555 O O . ALA A 1 197 ? 76.727 2.892 -136.497 1.00 74.31 197 ALA A O 1
ATOM 1556 N N . ALA A 1 198 ? 76.636 1.153 -135.094 1.00 76.94 198 ALA A N 1
ATOM 1557 C CA . ALA A 1 198 ? 77.183 0.195 -136.060 1.00 76.94 198 ALA A CA 1
ATOM 1558 C C . ALA A 1 198 ? 76.256 -0.060 -137.269 1.00 76.94 198 ALA A C 1
ATOM 1560 O O . ALA A 1 198 ? 76.734 -0.352 -138.365 1.00 76.94 198 ALA A O 1
ATOM 1561 N N . ILE A 1 199 ? 74.931 0.025 -137.092 1.00 71.12 199 ILE A N 1
ATOM 1562 C CA . ILE A 1 199 ? 73.961 -0.053 -138.197 1.00 71.12 199 ILE A CA 1
ATOM 1563 C C . ILE A 1 199 ? 74.016 1.220 -139.048 1.00 71.12 199 ILE A C 1
ATOM 1565 O O . ILE A 1 199 ? 74.056 1.111 -140.270 1.00 71.12 199 ILE A O 1
ATOM 1569 N N . VAL A 1 200 ? 74.069 2.400 -138.422 1.00 72.31 200 VAL A N 1
ATOM 1570 C CA . VAL A 1 200 ? 74.233 3.688 -139.118 1.00 72.31 200 VAL A CA 1
ATOM 1571 C C . VAL A 1 200 ? 75.545 3.707 -139.901 1.00 72.31 200 VAL A C 1
ATOM 1573 O O . VAL A 1 200 ? 75.533 4.029 -141.078 1.00 72.31 200 VAL A O 1
ATOM 1576 N N . GLU A 1 201 ? 76.653 3.242 -139.320 1.00 69.81 201 GLU A N 1
ATOM 1577 C CA . GLU A 1 201 ? 77.942 3.148 -140.018 1.00 69.81 201 GLU A CA 1
ATOM 1578 C C . GLU A 1 201 ? 77.892 2.181 -141.216 1.00 69.81 201 GLU A C 1
ATOM 1580 O O . GLU A 1 201 ? 78.497 2.439 -142.257 1.00 69.81 201 GLU A O 1
ATOM 1585 N N . LYS A 1 202 ? 77.150 1.068 -141.108 1.00 66.94 202 LYS A N 1
ATOM 1586 C CA . LYS A 1 202 ? 76.895 0.174 -142.251 1.00 66.94 202 LYS A CA 1
ATOM 1587 C C . LYS A 1 202 ? 76.032 0.832 -143.330 1.00 66.94 202 LYS A C 1
ATOM 1589 O O . LYS A 1 202 ? 76.236 0.529 -144.500 1.00 66.94 202 LYS A O 1
ATOM 1594 N N . HIS A 1 203 ? 75.091 1.692 -142.946 1.00 61.75 203 HIS A N 1
ATOM 1595 C CA . HIS A 1 203 ? 74.228 2.430 -143.869 1.00 61.75 203 HIS A CA 1
ATOM 1596 C C . HIS A 1 203 ? 74.978 3.584 -144.564 1.00 61.75 203 HIS A C 1
ATOM 1598 O O . HIS A 1 203 ? 74.810 3.792 -145.761 1.00 61.75 203 HIS A O 1
ATOM 1604 N N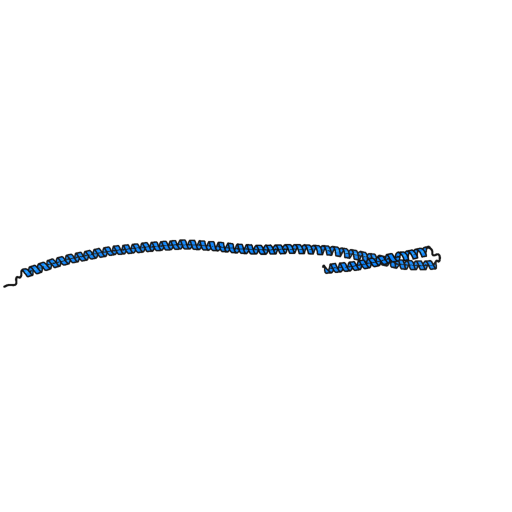 . ASP A 1 204 ? 75.860 4.288 -143.849 1.00 60.34 204 ASP A N 1
ATOM 1605 C CA . ASP A 1 204 ? 76.702 5.362 -144.398 1.00 60.34 204 ASP A CA 1
ATOM 1606 C C . ASP A 1 204 ? 77.785 4.828 -145.350 1.00 60.34 204 ASP A C 1
ATOM 1608 O O . ASP A 1 204 ? 78.165 5.501 -146.305 1.00 60.34 204 ASP A O 1
ATOM 1612 N N . LYS A 1 205 ? 78.249 3.585 -145.161 1.00 65.88 205 LYS A N 1
ATOM 1613 C CA . LYS A 1 205 ? 79.190 2.897 -146.069 1.00 65.88 205 LYS A CA 1
ATOM 1614 C C . LYS A 1 205 ? 78.501 2.243 -147.276 1.00 65.88 205 LYS A C 1
ATOM 1616 O O . LYS A 1 205 ? 78.979 1.211 -147.738 1.00 65.88 205 LYS A O 1
ATOM 1621 N N . ASN A 1 206 ? 77.394 2.818 -147.757 1.00 53.25 206 ASN A N 1
ATOM 1622 C CA . ASN A 1 206 ? 76.494 2.297 -148.795 1.00 53.25 206 ASN A CA 1
ATOM 1623 C C . ASN A 1 206 ? 77.217 1.821 -150.081 1.00 53.25 206 ASN A C 1
ATOM 1625 O O . ASN A 1 206 ? 77.271 2.494 -151.105 1.00 53.25 206 ASN A O 1
ATOM 1629 N N . LEU A 1 207 ? 77.718 0.586 -150.014 1.00 53.41 207 LEU A N 1
ATOM 1630 C CA . LEU A 1 207 ? 78.014 -0.340 -151.101 1.00 53.41 207 LEU A CA 1
ATOM 1631 C C . LEU A 1 207 ? 76.688 -0.820 -151.710 1.00 53.41 207 LEU A C 1
ATOM 1633 O O . LEU A 1 207 ? 76.312 -1.983 -151.585 1.00 53.41 207 LEU A O 1
ATOM 1637 N N . TYR A 1 208 ? 75.981 0.096 -152.362 1.00 54.91 208 TYR A N 1
ATOM 16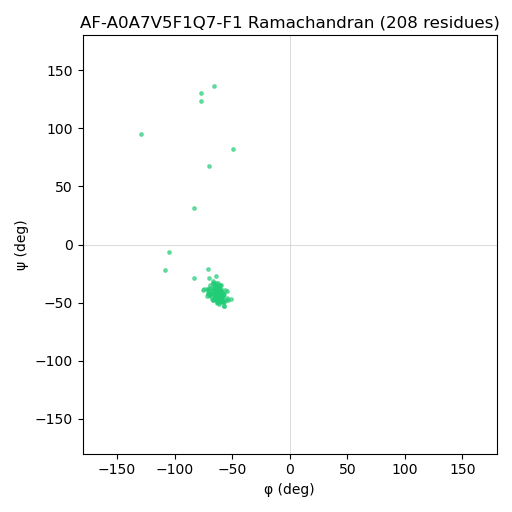38 C CA . TYR A 1 208 ? 74.937 -0.219 -153.331 1.00 54.91 208 TYR A CA 1
ATOM 1639 C C . TYR A 1 208 ? 75.259 0.607 -154.578 1.00 54.91 208 TYR A C 1
ATOM 1641 O O . TYR A 1 208 ? 74.988 1.802 -154.616 1.00 54.91 208 TYR A O 1
ATOM 1649 N N . GLY A 1 209 ? 75.962 -0.018 -155.529 1.00 46.34 209 GLY A N 1
ATOM 1650 C CA . GLY A 1 209 ? 76.466 0.627 -156.745 1.00 46.34 209 GLY A CA 1
ATOM 1651 C C . GLY A 1 209 ? 75.353 1.089 -157.687 1.00 46.34 209 GLY A C 1
ATOM 1652 O O . GLY A 1 209 ? 74.368 0.375 -157.863 1.00 46.34 209 GLY A O 1
ATOM 1653 N N . GLU A 1 210 ? 75.486 2.298 -158.233 1.00 34.19 210 GLU A N 1
ATOM 1654 C CA . GLU A 1 210 ? 76.328 2.628 -159.402 1.00 34.19 210 GLU A CA 1
ATOM 1655 C C . GLU A 1 210 ? 77.213 3.841 -159.081 1.00 34.19 210 GLU A C 1
ATOM 1657 O O . GLU A 1 210 ? 76.785 4.669 -158.242 1.00 34.19 210 GLU A O 1
#

Foldseek 3Di:
DVVVLVVLVVVLVVLVVVLVVLVVVLVVLVVVLVVLVVCLVPDDDPVVNVVSVVVSVVSVVVSVVSVVVSVVSVVSNVVSVVVNVVVVVVVVVVVVVVVVVVVVVVVVVVVVVVVVVVVVVVVVVVVVVVVVVVVVVVVVVVVVVVVVVVVVVVVVVVVVVVVVVVVVVVVVVVVVVVVVVVVVVVVVVVVVVVVVVVVVVVVVVDPPDD

Secondary structure (DSSP, 8-state):
-HHHHHHHHHHHHHHHHHHHHHHHHHHHHHHHHHHHHHHHHH---HHHHHHHHHHHHHHHHHHHHHHHHHHHHHHHHHHHHHHHHHHHHHHHHHHHHHHHHHHHHHHHHHHHHHHHHHHHHHHHHHHHHHHHHHHHHHHHHHHHHHHHHHHHHHHHHHHHHHHHHHHHHHHHHHHHHHHHHHHHHHHHHHHHHHHHHHHHHHHHT-----

pLDDT: mean 88.01, std 11.08, range [34.19, 97.88]

Radius of gyration: 73.09 Å; Cα contacts (8 Å, |Δi|>4): 48; chains: 1; bounding box: 120×16×218 Å

Nearest PDB structures (foldseek):
  4ilo-assembly1_A  TM=9.649E-01  e=2.054E-01  Chlamydia trachomatis L2/434/Bu
  3na7-assembly1_A  TM=4.278E-01  e=2.636E-01  Helicobacter pylori NCTC 11638
  5nnv-assembly4_D  TM=9.245E-01  e=8.127E+00  Bacillus subtilis subsp. subtilis str. 168
  8a1g-assembly2_B  TM=5.031E-01  e=2.195E+00  Homo sapiens